Protein AF-A0A7Y4T0D9-F1 (afdb_monomer_lite)

Sequence (244 aa):
MNLRIVLHLLVLTSGILAAVRGSVQAGETTGARAGERDRPLRYGRITGDGVSIYNLADEKGREIARPARGQLVAVYKDTATGWLEVEVPGGYPVWVFGRYLEPTSEANLYQVNGSAVNLRPAPSSDVTNFPLPQRLQAGDKVRVLELAEPEKPLAETWVRIWSPPGVHGCVRSSAVEGLMSGEDGPALWSVALAALPTAPPMRAAQTRPKEPSEAERKEGEVRVALEEARAALERERIRETPDF

Radius of gyration: 30.02 Å; chains: 1; bounding box: 79×86×98 Å

Structure (mmCIF, N/CA/C/O backbone):
data_AF-A0A7Y4T0D9-F1
#
_entry.id   AF-A0A7Y4T0D9-F1
#
loop_
_atom_site.group_PDB
_atom_site.id
_atom_site.type_symbol
_atom_site.label_atom_id
_atom_site.label_alt_id
_atom_site.label_comp_id
_atom_site.label_asym_id
_atom_site.label_entity_id
_atom_site.label_seq_id
_atom_site.pdbx_PDB_ins_code
_atom_site.Cartn_x
_atom_site.Cartn_y
_atom_site.Cartn_z
_atom_site.occupancy
_atom_site.B_iso_or_equiv
_atom_site.auth_seq_id
_atom_site.auth_comp_id
_atom_site.auth_asym_id
_atom_site.auth_atom_id
_atom_site.pdbx_PDB_model_num
ATOM 1 N N . MET A 1 1 ? -34.242 -57.506 -33.486 1.00 40.44 1 MET A N 1
ATOM 2 C CA . MET A 1 1 ? -32.979 -58.157 -33.893 1.00 40.44 1 MET A CA 1
ATOM 3 C C . MET A 1 1 ? -31.915 -57.799 -32.874 1.00 40.44 1 MET A C 1
ATOM 5 O O . MET A 1 1 ? -31.596 -56.630 -32.725 1.00 40.44 1 MET A O 1
ATOM 9 N N . ASN A 1 2 ? -31.459 -58.802 -32.125 1.00 38.12 2 ASN A N 1
ATOM 10 C CA . ASN A 1 2 ? -30.317 -58.713 -31.221 1.00 38.12 2 ASN A CA 1
ATOM 11 C C . ASN A 1 2 ? -29.026 -58.748 -32.043 1.00 38.12 2 ASN A C 1
ATOM 13 O O . ASN A 1 2 ? -28.879 -59.665 -32.848 1.00 38.12 2 ASN A O 1
ATOM 17 N N . LEU A 1 3 ? -28.061 -57.869 -31.763 1.00 37.47 3 LEU A N 1
ATOM 18 C CA . LEU A 1 3 ? -26.664 -58.290 -31.806 1.00 37.47 3 LEU A CA 1
ATOM 19 C C . LEU A 1 3 ? -25.802 -57.463 -30.851 1.00 37.47 3 LEU A C 1
ATOM 21 O O . LEU A 1 3 ? -25.812 -56.237 -30.848 1.00 37.47 3 LEU A O 1
ATOM 25 N N . ARG A 1 4 ? -25.097 -58.218 -30.013 1.00 42.31 4 ARG A N 1
ATOM 26 C CA . ARG A 1 4 ? -24.135 -57.811 -28.996 1.00 42.31 4 ARG A CA 1
ATOM 27 C C . ARG A 1 4 ? -22.834 -57.388 -29.668 1.00 42.31 4 ARG A C 1
ATOM 29 O O . ARG A 1 4 ? -22.349 -58.156 -30.492 1.00 42.31 4 ARG A O 1
ATOM 36 N N . ILE A 1 5 ? -22.211 -56.303 -29.210 1.00 44.56 5 ILE A N 1
ATOM 37 C CA . ILE A 1 5 ? -20.747 -56.173 -29.187 1.00 44.56 5 ILE A CA 1
ATOM 38 C C . ILE A 1 5 ? -20.350 -55.530 -27.853 1.00 44.56 5 ILE A C 1
ATOM 40 O O . ILE A 1 5 ? -20.807 -54.448 -27.497 1.00 44.56 5 ILE A O 1
ATOM 44 N N . VAL A 1 6 ? -19.530 -56.270 -27.112 1.00 41.69 6 VAL A N 1
ATOM 45 C CA . VAL A 1 6 ? -18.857 -55.928 -25.855 1.00 41.69 6 VAL A CA 1
ATOM 46 C C . VAL A 1 6 ? -17.371 -55.786 -26.185 1.00 41.69 6 VAL A C 1
ATOM 48 O O . VAL A 1 6 ? -16.865 -56.685 -26.849 1.00 41.69 6 VAL A O 1
ATOM 51 N N . LEU A 1 7 ? -16.719 -54.705 -25.726 1.00 33.62 7 LEU A N 1
ATOM 52 C CA . LEU A 1 7 ? -15.267 -54.450 -25.504 1.00 33.62 7 LEU A CA 1
ATOM 53 C C . LEU A 1 7 ? -15.038 -52.930 -25.693 1.00 33.62 7 LEU A C 1
ATOM 55 O O . LEU A 1 7 ? -15.586 -52.367 -26.626 1.00 33.62 7 LEU A O 1
ATOM 59 N N . HIS A 1 8 ? -14.281 -52.160 -24.914 1.00 34.38 8 HIS A N 1
ATOM 60 C CA . HIS A 1 8 ? -13.275 -52.430 -23.897 1.00 34.38 8 HIS A CA 1
ATOM 61 C C . HIS A 1 8 ? -13.230 -51.259 -22.898 1.00 34.38 8 HIS A C 1
ATOM 63 O O . HIS A 1 8 ? -13.593 -50.125 -23.198 1.00 34.38 8 HIS A O 1
ATOM 69 N N . LEU A 1 9 ? -12.740 -51.593 -21.712 1.00 35.03 9 LEU A N 1
ATOM 70 C CA . LEU A 1 9 ? -12.438 -50.755 -20.565 1.00 35.03 9 LEU A CA 1
ATOM 71 C C . LEU A 1 9 ? -11.369 -49.695 -20.907 1.00 35.03 9 LEU A C 1
ATOM 73 O O . LEU A 1 9 ? -10.276 -50.055 -21.337 1.00 35.03 9 LEU A O 1
ATOM 77 N N . LEU A 1 10 ? -11.634 -48.416 -20.630 1.00 31.31 10 LEU A N 1
ATOM 78 C CA . LEU A 1 10 ? -10.578 -47.438 -20.355 1.00 31.31 10 LEU A CA 1
ATOM 79 C C . LEU A 1 10 ? -11.052 -46.500 -19.239 1.00 31.31 10 LEU A C 1
ATOM 81 O O . LEU A 1 10 ? -11.839 -45.581 -19.449 1.00 31.31 10 LEU A O 1
ATOM 85 N N . VAL A 1 11 ? -10.589 -46.786 -18.026 1.00 36.41 11 VAL A N 1
ATOM 86 C CA . VAL A 1 11 ? -10.713 -45.898 -16.872 1.00 36.41 11 VAL A CA 1
ATOM 87 C C . VAL A 1 11 ? -9.627 -44.834 -17.014 1.00 36.41 11 VAL A C 1
ATOM 89 O O . VAL A 1 11 ? -8.455 -45.111 -16.780 1.00 36.41 11 VAL A O 1
ATOM 92 N N . LEU A 1 12 ? -10.011 -43.621 -17.410 1.00 33.31 12 LEU A N 1
ATOM 93 C CA . LEU A 1 12 ? -9.197 -42.421 -17.223 1.00 33.31 12 LEU A CA 1
ATOM 94 C C . LEU A 1 12 ? -9.788 -41.637 -16.054 1.00 33.31 12 LEU A C 1
ATOM 96 O O . LEU A 1 12 ? -10.728 -40.860 -16.194 1.00 33.31 12 LEU A O 1
ATOM 100 N N . THR A 1 13 ? -9.231 -41.874 -14.871 1.00 35.25 13 THR A N 1
ATOM 101 C CA . THR A 1 13 ? -9.365 -40.978 -13.726 1.00 35.25 13 THR A CA 1
ATOM 102 C C . THR A 1 13 ? -8.583 -39.700 -14.018 1.00 35.25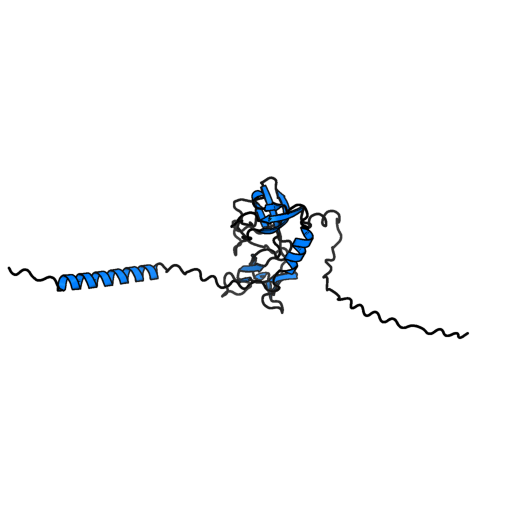 13 THR A C 1
ATOM 104 O O . THR A 1 13 ? -7.378 -39.636 -13.779 1.00 35.25 13 THR A O 1
ATOM 107 N N . SER A 1 14 ? -9.256 -38.668 -14.517 1.00 35.12 14 SER A N 1
ATOM 108 C CA . SER A 1 14 ? -8.764 -37.294 -14.421 1.00 35.12 14 SER A CA 1
ATOM 109 C C . SER A 1 14 ? -9.603 -36.569 -13.381 1.00 35.12 14 SER A C 1
ATOM 111 O O . SER A 1 14 ? -10.733 -36.163 -13.637 1.00 35.12 14 SER A O 1
ATOM 113 N N . GLY A 1 15 ? -9.040 -36.450 -12.177 1.00 33.34 15 GLY A N 1
ATOM 114 C CA . GLY A 1 15 ? -9.551 -35.565 -11.143 1.00 33.34 15 GLY A CA 1
ATOM 115 C C . GLY A 1 15 ? -9.483 -34.126 -11.638 1.00 33.34 15 GLY A C 1
ATOM 116 O O . GLY A 1 15 ? -8.409 -33.535 -11.709 1.00 33.34 15 GLY A O 1
ATOM 117 N N . ILE A 1 16 ? -10.637 -33.567 -11.992 1.00 34.91 16 ILE A N 1
ATOM 118 C CA . ILE A 1 16 ? -10.793 -32.128 -12.160 1.00 34.91 16 ILE A CA 1
ATOM 119 C C . ILE A 1 16 ? -10.895 -31.559 -10.749 1.00 34.91 16 ILE A C 1
ATOM 121 O O . ILE A 1 16 ? -11.930 -31.656 -10.090 1.00 34.91 16 ILE A O 1
ATOM 125 N N . LEU A 1 17 ? -9.786 -30.999 -10.270 1.00 32.22 17 LEU A N 1
ATOM 126 C CA . LEU A 1 17 ? -9.775 -30.136 -9.102 1.00 32.22 17 LEU A CA 1
ATOM 127 C C . LEU A 1 17 ? -10.602 -28.894 -9.466 1.00 32.22 17 LEU A C 1
ATOM 129 O O . LEU A 1 17 ? -10.144 -28.011 -10.191 1.00 32.22 17 LEU A O 1
ATOM 133 N N . ALA A 1 18 ? -11.854 -28.866 -9.016 1.00 30.30 18 ALA A N 1
ATOM 134 C CA . ALA A 1 18 ? -12.714 -27.700 -9.099 1.00 30.30 18 ALA A CA 1
ATOM 135 C C . ALA A 1 18 ? -12.127 -26.600 -8.202 1.00 30.30 18 ALA A C 1
ATOM 137 O O . ALA A 1 18 ? -12.406 -26.524 -7.008 1.00 30.30 18 ALA A O 1
ATOM 138 N N . ALA A 1 19 ? -11.274 -25.753 -8.778 1.00 34.06 19 ALA A N 1
ATOM 139 C CA . ALA A 1 19 ? -10.957 -24.468 -8.186 1.00 34.06 19 ALA A CA 1
ATOM 140 C C . ALA A 1 19 ? -12.238 -23.627 -8.221 1.00 34.06 19 ALA A C 1
ATOM 142 O O . ALA A 1 19 ? -12.722 -23.257 -9.293 1.00 34.06 19 ALA A O 1
ATOM 143 N N . VAL A 1 20 ? -12.788 -23.347 -7.040 1.00 30.91 20 VAL A N 1
ATOM 144 C CA . VAL A 1 20 ? -13.821 -22.333 -6.818 1.00 30.91 20 VAL A CA 1
ATOM 145 C C . VAL A 1 20 ? -13.248 -20.987 -7.271 1.00 30.91 20 VAL A C 1
ATOM 147 O O . VAL A 1 20 ? -12.601 -20.268 -6.516 1.00 30.91 20 VAL A O 1
ATOM 150 N N . ARG A 1 21 ? -13.436 -20.666 -8.552 1.00 34.56 21 ARG A N 1
ATOM 151 C CA . ARG A 1 21 ? -13.343 -19.306 -9.073 1.00 34.56 21 ARG A CA 1
ATOM 152 C C . ARG A 1 21 ? -14.705 -18.673 -8.841 1.00 34.56 21 ARG A C 1
ATOM 154 O O . ARG A 1 21 ? -15.663 -19.016 -9.527 1.00 34.56 21 ARG A O 1
ATOM 161 N N . GLY A 1 22 ? -14.783 -17.769 -7.869 1.00 26.91 22 GLY A N 1
ATOM 162 C CA . GLY A 1 22 ? -15.898 -16.836 -7.776 1.00 26.91 22 GLY A CA 1
ATOM 163 C C . GLY A 1 22 ? -15.973 -16.057 -9.083 1.00 26.91 22 GLY A C 1
ATOM 164 O O . GLY A 1 22 ? -15.077 -15.280 -9.409 1.00 26.91 22 GLY A O 1
ATOM 165 N N . SER A 1 23 ? -17.000 -16.346 -9.871 1.00 30.58 23 SER A N 1
ATOM 166 C CA . SER A 1 23 ? -17.323 -15.631 -11.092 1.00 30.58 23 SER A CA 1
ATOM 167 C C . SER A 1 23 ? -17.739 -14.210 -10.721 1.00 30.58 23 SER A C 1
ATOM 169 O O . SER A 1 23 ? -18.799 -13.998 -10.141 1.00 30.58 23 SER A O 1
ATOM 171 N N . VAL A 1 24 ? -16.900 -13.230 -11.053 1.00 36.62 24 VAL A N 1
ATOM 172 C CA . VAL A 1 24 ? -17.317 -11.828 -11.139 1.00 36.62 24 VAL A CA 1
ATOM 173 C C . VAL A 1 24 ? -18.266 -11.740 -12.328 1.00 36.62 24 VAL A C 1
ATOM 175 O O . VAL A 1 24 ? -17.842 -11.740 -13.483 1.00 36.62 24 VAL A O 1
ATOM 178 N N . GLN A 1 25 ? -19.565 -11.756 -12.048 1.00 30.88 25 GLN A N 1
ATOM 179 C CA . GLN A 1 25 ? -20.595 -11.582 -13.060 1.00 30.88 25 GLN A CA 1
ATOM 180 C C . GLN A 1 25 ? -20.817 -10.081 -13.239 1.00 30.88 25 GLN A C 1
ATOM 182 O O . GLN A 1 25 ? -21.366 -9.396 -12.379 1.00 30.88 25 GLN A O 1
ATOM 187 N N . ALA A 1 26 ? -20.286 -9.573 -14.349 1.00 33.16 26 ALA A N 1
ATOM 188 C CA . ALA A 1 26 ? -20.440 -8.202 -14.790 1.00 33.16 26 ALA A CA 1
ATOM 189 C C . ALA A 1 26 ? -21.907 -7.934 -15.153 1.00 33.16 26 ALA A C 1
ATOM 191 O O . ALA A 1 26 ? -22.474 -8.611 -16.009 1.00 33.16 26 ALA A O 1
ATOM 192 N N . GLY A 1 27 ? -22.504 -6.928 -14.515 1.00 29.86 27 GLY A N 1
ATOM 193 C CA . GLY A 1 27 ? -23.713 -6.292 -15.021 1.00 29.86 27 GLY A CA 1
ATOM 194 C C . GLY A 1 27 ? -23.373 -5.528 -16.297 1.00 29.86 27 GLY A C 1
ATOM 195 O O . GLY A 1 27 ? -22.509 -4.650 -16.298 1.00 29.86 27 GLY A O 1
ATOM 196 N N . GLU A 1 28 ? -24.023 -5.895 -17.395 1.00 33.38 28 GLU A N 1
ATOM 197 C CA . GLU A 1 28 ? -23.896 -5.240 -18.689 1.00 33.38 28 GLU A CA 1
ATOM 198 C C . GLU A 1 28 ? -24.372 -3.785 -18.620 1.00 33.38 28 GLU A C 1
ATOM 200 O O . GLU A 1 28 ? -25.555 -3.500 -18.455 1.00 33.38 28 GLU A O 1
ATOM 205 N N . THR A 1 29 ? -23.448 -2.844 -18.808 1.00 29.02 29 THR A N 1
ATOM 206 C CA . THR A 1 29 ? -23.645 -1.682 -19.688 1.00 29.02 29 THR A CA 1
ATOM 207 C C . THR A 1 29 ? -22.288 -1.038 -19.987 1.00 29.02 29 THR A C 1
ATOM 209 O O . THR A 1 29 ? -21.546 -0.643 -19.090 1.00 29.02 29 THR A O 1
ATOM 212 N N . THR A 1 30 ? -21.956 -0.922 -21.281 1.00 32.19 30 THR A N 1
ATOM 213 C CA . THR A 1 30 ? -20.727 -0.313 -21.853 1.00 32.19 30 THR A CA 1
ATOM 214 C C . THR A 1 30 ? -19.399 -1.075 -21.648 1.00 32.19 30 THR A C 1
ATOM 216 O O . THR A 1 30 ? -18.404 -0.556 -21.144 1.00 32.19 30 THR A O 1
ATOM 219 N N . GLY A 1 31 ? -19.354 -2.325 -22.122 1.00 35.94 31 GLY A N 1
ATOM 220 C CA . GLY A 1 31 ? -18.143 -3.150 -22.200 1.00 35.94 31 GLY A CA 1
ATOM 221 C C . GLY A 1 31 ? -17.336 -2.935 -23.488 1.00 35.94 31 GLY A C 1
ATOM 222 O O . GLY A 1 31 ? -17.717 -3.435 -24.537 1.00 35.94 31 GLY A O 1
ATOM 223 N N . ALA A 1 32 ? -16.212 -2.216 -23.394 1.00 28.75 32 ALA A N 1
ATOM 224 C CA . ALA A 1 32 ? -15.078 -2.316 -24.340 1.00 28.75 32 ALA A CA 1
ATOM 225 C C . ALA A 1 32 ? -13.748 -1.714 -23.814 1.00 28.75 32 ALA A C 1
ATOM 227 O O . ALA A 1 32 ? -12.726 -1.829 -24.476 1.00 28.75 32 ALA A O 1
ATOM 228 N N . ARG A 1 33 ? -13.715 -1.069 -22.633 1.00 33.56 33 ARG A N 1
ATOM 229 C CA . ARG A 1 33 ? -12.517 -0.358 -22.111 1.00 33.56 33 ARG A CA 1
ATOM 230 C C . ARG A 1 33 ? -12.050 -0.768 -20.706 1.00 33.56 33 ARG A C 1
ATOM 232 O O . ARG A 1 33 ? -11.165 -0.117 -20.150 1.00 33.56 33 ARG A O 1
ATOM 239 N N . ALA A 1 34 ? -12.670 -1.777 -20.095 1.00 36.16 34 ALA A N 1
ATOM 240 C CA . ALA A 1 34 ? -12.365 -2.187 -18.718 1.00 36.16 34 ALA A CA 1
ATOM 241 C C . ALA A 1 34 ? -11.236 -3.231 -18.643 1.00 36.16 34 ALA A C 1
ATOM 243 O O . ALA A 1 34 ? -10.338 -3.079 -17.828 1.00 36.16 34 ALA A O 1
ATOM 244 N N . GLY A 1 35 ? -11.207 -4.218 -19.548 1.00 33.66 35 GLY A N 1
ATOM 245 C CA . GLY A 1 35 ? -10.208 -5.299 -19.509 1.00 33.66 35 GLY A CA 1
ATOM 246 C C . GLY A 1 35 ? -8.780 -4.894 -19.896 1.00 33.66 35 GLY A C 1
ATOM 247 O O . GLY A 1 35 ? -7.839 -5.624 -19.616 1.00 33.66 35 GLY A O 1
ATOM 248 N N . GLU A 1 36 ? -8.595 -3.731 -20.526 1.00 39.53 36 GLU A N 1
ATOM 249 C CA . GLU A 1 36 ? -7.277 -3.271 -20.985 1.00 39.53 36 GLU A CA 1
ATOM 250 C C . GLU A 1 36 ? -6.559 -2.367 -19.969 1.00 39.53 36 GLU A C 1
ATOM 252 O O . GLU A 1 36 ? -5.347 -2.185 -20.061 1.00 39.53 36 GLU A O 1
ATOM 257 N N . ARG A 1 37 ? -7.298 -1.817 -18.993 1.00 52.69 37 ARG A N 1
ATOM 258 C CA . ARG A 1 37 ? -6.784 -0.887 -17.969 1.00 52.69 37 ARG A CA 1
ATOM 259 C C . ARG A 1 37 ? -6.335 -1.563 -16.675 1.00 52.69 37 ARG A C 1
ATOM 261 O O . ARG A 1 37 ? -5.767 -0.887 -15.828 1.00 52.69 37 ARG A O 1
ATOM 268 N N . ASP A 1 38 ? -6.571 -2.864 -16.553 1.00 74.31 38 ASP A N 1
ATOM 269 C CA . ASP A 1 38 ? -6.279 -3.646 -15.346 1.00 74.31 38 ASP A CA 1
ATOM 270 C C . ASP A 1 38 ? -5.057 -4.563 -15.517 1.00 74.31 38 ASP A C 1
ATOM 272 O O . ASP A 1 38 ? -4.799 -5.444 -14.705 1.00 74.31 38 ASP A O 1
ATOM 276 N N . ARG A 1 39 ? -4.293 -4.374 -16.604 1.00 88.25 39 ARG A N 1
ATOM 277 C CA . ARG A 1 39 ? -3.016 -5.062 -16.819 1.00 88.25 39 ARG A CA 1
ATOM 278 C C . ARG A 1 39 ? -1.845 -4.116 -16.553 1.00 88.25 39 ARG A C 1
ATOM 280 O O . ARG A 1 39 ? -1.915 -2.952 -16.959 1.00 88.25 39 ARG A O 1
ATOM 287 N N . PRO A 1 40 ? -0.744 -4.610 -15.966 1.00 94.44 40 PRO A N 1
ATOM 288 C CA . PRO A 1 40 ? 0.486 -3.839 -15.873 1.00 94.44 40 PRO A CA 1
ATOM 289 C C . PRO A 1 40 ? 0.979 -3.405 -17.261 1.00 94.44 40 PRO A C 1
ATOM 291 O O . PRO A 1 40 ? 1.000 -4.198 -18.201 1.00 94.44 40 PRO A O 1
ATOM 294 N N . LEU A 1 41 ? 1.414 -2.150 -17.380 1.00 95.62 41 LEU A N 1
ATOM 295 C CA . LEU A 1 41 ? 2.123 -1.613 -18.546 1.00 95.62 41 LEU A CA 1
ATOM 296 C C . LEU A 1 41 ? 3.492 -2.275 -18.712 1.00 95.62 41 LEU A C 1
ATOM 298 O O . LEU A 1 41 ? 3.932 -2.548 -19.825 1.00 95.62 41 LEU A O 1
ATOM 302 N N . ARG A 1 42 ? 4.184 -2.477 -17.589 1.00 96.38 42 ARG A N 1
ATOM 303 C CA . ARG A 1 42 ? 5.487 -3.138 -17.506 1.00 96.38 42 ARG A CA 1
ATOM 304 C C . ARG A 1 42 ? 5.726 -3.639 -16.090 1.00 96.38 42 ARG A C 1
ATOM 306 O O . ARG A 1 42 ? 5.057 -3.217 -15.150 1.00 96.38 42 ARG A O 1
ATOM 313 N N . TYR A 1 43 ? 6.734 -4.482 -15.941 1.00 97.88 43 TYR A N 1
ATOM 314 C CA . TYR A 1 43 ? 7.274 -4.866 -14.644 1.00 97.88 43 TYR A CA 1
ATOM 315 C C . TYR A 1 43 ? 8.644 -4.221 -14.454 1.00 97.88 43 TYR A C 1
ATOM 317 O O . TYR A 1 43 ? 9.320 -3.872 -15.426 1.00 97.88 43 TYR A O 1
ATOM 325 N N . GLY A 1 44 ? 9.045 -4.056 -13.201 1.00 97.75 44 GLY A N 1
ATOM 326 C CA . GLY A 1 44 ? 10.338 -3.487 -12.857 1.00 97.75 44 GLY A CA 1
ATOM 327 C C . GLY A 1 44 ? 10.784 -3.872 -11.458 1.00 97.75 44 GLY A C 1
ATOM 328 O O . GLY A 1 44 ? 10.094 -4.604 -10.745 1.00 97.75 44 GLY A O 1
ATOM 329 N N . ARG A 1 45 ? 11.951 -3.370 -11.063 1.00 98.12 45 ARG A N 1
ATOM 330 C CA . ARG A 1 45 ? 12.533 -3.585 -9.740 1.00 98.12 45 ARG A CA 1
ATOM 331 C C . ARG A 1 45 ? 12.866 -2.269 -9.068 1.00 98.12 45 ARG A C 1
ATOM 333 O O . ARG A 1 45 ? 13.296 -1.318 -9.714 1.00 98.12 45 ARG A O 1
ATOM 340 N N . ILE A 1 46 ? 12.697 -2.244 -7.751 1.00 98.12 46 ILE A N 1
ATOM 341 C CA . ILE A 1 46 ? 13.148 -1.131 -6.915 1.00 98.12 46 ILE A CA 1
ATOM 342 C C . ILE A 1 46 ? 14.678 -1.048 -6.952 1.00 98.12 46 ILE A C 1
ATOM 344 O O . ILE A 1 46 ? 15.360 -2.032 -6.666 1.00 98.12 46 ILE A O 1
ATOM 348 N N . THR A 1 47 ? 15.230 0.114 -7.294 1.00 95.44 47 THR A N 1
ATOM 349 C CA . THR A 1 47 ? 16.674 0.268 -7.561 1.00 95.44 47 THR A CA 1
ATOM 350 C C . THR A 1 47 ? 17.500 0.659 -6.342 1.00 95.44 47 THR A C 1
ATOM 352 O O . THR A 1 47 ? 18.677 0.297 -6.258 1.00 95.44 47 THR A O 1
ATOM 355 N N . GLY A 1 48 ? 16.900 1.390 -5.402 1.00 90.88 48 GLY A N 1
ATOM 356 C CA . GLY A 1 48 ? 17.575 1.961 -4.239 1.00 90.88 48 GLY A CA 1
ATOM 357 C C . GLY A 1 48 ? 17.102 1.381 -2.913 1.00 90.88 48 GLY A C 1
ATOM 358 O O . GLY A 1 48 ? 16.014 0.813 -2.805 1.00 90.88 48 GLY A O 1
ATOM 359 N N . ASP A 1 49 ? 17.917 1.577 -1.884 1.00 92.88 49 ASP A N 1
ATOM 360 C CA . ASP A 1 49 ? 17.519 1.330 -0.504 1.00 92.88 49 ASP A CA 1
ATOM 361 C C . ASP A 1 49 ? 16.663 2.492 0.017 1.00 92.88 49 ASP A C 1
ATOM 363 O O . ASP A 1 49 ? 16.861 3.652 -0.346 1.00 92.88 49 ASP A O 1
ATOM 367 N N . GLY A 1 50 ? 15.683 2.190 0.871 1.00 91.62 50 GLY A N 1
ATOM 368 C CA . GLY A 1 50 ? 14.832 3.215 1.486 1.00 91.62 50 GLY A CA 1
ATOM 369 C C . GLY A 1 50 ? 13.832 3.892 0.540 1.00 91.62 50 GLY A C 1
ATOM 370 O O . GLY A 1 50 ? 13.245 4.909 0.913 1.00 91.62 50 GLY A O 1
ATOM 371 N N . VAL A 1 51 ? 13.605 3.338 -0.655 1.00 96.31 51 VAL A N 1
ATOM 372 C CA . VAL A 1 51 ? 12.573 3.824 -1.580 1.00 96.31 51 VAL A CA 1
ATOM 373 C C . VAL A 1 51 ? 11.204 3.729 -0.917 1.00 96.31 51 VAL A C 1
ATOM 375 O O . VAL A 1 51 ? 10.832 2.696 -0.367 1.00 96.31 51 VAL A O 1
ATOM 378 N N . SER A 1 52 ? 10.457 4.827 -0.978 1.00 96.94 52 SER A N 1
ATOM 379 C CA . SER A 1 52 ? 9.127 4.945 -0.389 1.00 96.94 52 SER A CA 1
ATOM 380 C C . SER A 1 52 ? 8.060 4.883 -1.476 1.00 96.94 52 SER A C 1
ATOM 382 O O . SER A 1 52 ? 8.189 5.511 -2.529 1.00 96.94 52 SER A O 1
ATOM 384 N N . ILE A 1 53 ? 7.004 4.122 -1.208 1.00 97.50 53 ILE A N 1
ATOM 385 C CA . ILE A 1 53 ? 5.765 4.112 -1.980 1.00 97.50 53 ILE A CA 1
ATOM 386 C C . ILE A 1 53 ? 4.742 4.927 -1.198 1.00 97.50 53 ILE A C 1
ATOM 388 O O . ILE A 1 53 ? 4.587 4.737 0.008 1.00 97.50 53 ILE A O 1
ATOM 392 N N . TYR A 1 54 ? 4.038 5.816 -1.886 1.00 97.62 54 TYR A N 1
ATOM 393 C CA . TYR A 1 54 ? 3.126 6.796 -1.316 1.00 97.62 54 TYR A CA 1
ATOM 394 C C . TYR A 1 54 ? 1.673 6.516 -1.705 1.00 97.62 54 TYR A C 1
ATOM 396 O O . TYR A 1 54 ? 1.395 5.838 -2.690 1.00 97.62 54 TYR A O 1
ATOM 404 N N . ASN A 1 55 ? 0.725 7.071 -0.956 1.00 96.25 55 ASN A N 1
ATOM 405 C CA . ASN A 1 55 ? -0.701 7.015 -1.298 1.00 96.25 55 ASN A CA 1
ATOM 406 C C . ASN A 1 55 ? -1.078 7.866 -2.530 1.00 96.25 55 ASN A C 1
ATOM 408 O O . ASN A 1 55 ? -2.100 7.598 -3.156 1.00 96.25 55 ASN A O 1
ATOM 412 N N . LEU A 1 56 ? -0.292 8.900 -2.853 1.00 95.25 56 LEU A N 1
ATOM 413 C CA . LEU A 1 56 ? -0.547 9.859 -3.931 1.00 95.25 56 LEU A CA 1
ATOM 414 C C . LEU A 1 56 ? 0.734 10.150 -4.718 1.00 95.25 56 LEU A C 1
ATOM 416 O O . LEU A 1 56 ? 1.830 10.116 -4.159 1.00 95.25 56 LEU A O 1
ATOM 420 N N . ALA A 1 57 ? 0.582 10.501 -5.996 1.00 94.88 57 ALA A N 1
ATOM 421 C CA . ALA A 1 57 ? 1.659 10.948 -6.883 1.00 94.88 57 ALA A CA 1
ATOM 422 C C . ALA A 1 57 ? 2.037 12.416 -6.606 1.00 94.88 57 ALA A C 1
ATOM 424 O O . ALA A 1 57 ? 1.983 13.272 -7.490 1.00 94.88 57 ALA A O 1
ATOM 425 N N . ASP A 1 58 ? 2.354 12.707 -5.348 1.00 92.25 58 ASP A N 1
ATOM 426 C CA . ASP A 1 58 ? 2.647 14.038 -4.832 1.00 92.25 58 ASP A CA 1
ATOM 427 C C . ASP A 1 58 ? 3.727 13.934 -3.747 1.00 92.25 58 ASP A C 1
ATOM 429 O O . ASP A 1 58 ? 3.776 12.967 -2.987 1.00 92.25 58 ASP A O 1
ATOM 433 N N . GLU A 1 59 ? 4.590 14.943 -3.650 1.00 88.44 59 GLU A N 1
ATOM 434 C CA . GLU A 1 59 ? 5.654 15.015 -2.638 1.00 88.44 59 GLU A CA 1
ATOM 435 C C . GLU A 1 59 ? 5.125 15.089 -1.205 1.00 88.44 59 GLU A C 1
ATOM 437 O O . GLU A 1 59 ? 5.802 14.673 -0.268 1.00 88.44 59 GLU A O 1
ATOM 442 N N . LYS A 1 60 ? 3.902 15.593 -1.031 1.00 91.44 60 LYS A N 1
ATOM 443 C CA . LYS A 1 60 ? 3.177 15.633 0.242 1.00 91.44 60 LYS A CA 1
ATOM 444 C C . LYS A 1 60 ? 2.409 14.339 0.513 1.00 91.44 60 LYS A C 1
ATOM 446 O O . LYS A 1 60 ? 1.722 14.244 1.533 1.00 91.44 60 LYS A O 1
ATOM 451 N N . GLY A 1 61 ? 2.494 13.363 -0.393 1.00 93.12 61 GLY A N 1
ATOM 452 C CA . GLY A 1 61 ? 1.971 12.023 -0.190 1.00 93.12 61 GLY A CA 1
ATOM 453 C C . GLY A 1 61 ? 2.533 11.396 1.086 1.00 93.12 61 GLY A C 1
ATOM 454 O O . GLY A 1 61 ? 3.649 11.674 1.527 1.00 93.12 61 GLY A O 1
ATOM 455 N N . ARG A 1 62 ? 1.742 10.527 1.704 1.00 96.69 62 ARG A N 1
ATOM 456 C CA . ARG A 1 62 ? 2.139 9.742 2.871 1.00 96.69 62 ARG A CA 1
ATOM 457 C C . ARG A 1 62 ? 2.693 8.401 2.419 1.00 96.69 62 ARG A C 1
ATOM 459 O O . ARG A 1 62 ? 2.079 7.731 1.590 1.00 96.69 62 ARG A O 1
ATOM 466 N N . GLU A 1 63 ? 3.832 8.019 2.987 1.00 96.56 63 GLU A N 1
ATOM 467 C CA . GLU A 1 63 ? 4.433 6.699 2.792 1.00 96.56 63 GLU A CA 1
ATOM 468 C C . GLU A 1 63 ? 3.460 5.607 3.273 1.00 96.56 63 GLU A C 1
ATOM 470 O O . GLU A 1 63 ? 2.950 5.671 4.391 1.00 96.56 63 GLU A O 1
ATOM 475 N N . ILE A 1 64 ? 3.200 4.614 2.421 1.00 96.44 64 ILE A N 1
ATOM 476 C CA . ILE A 1 64 ? 2.391 3.421 2.722 1.00 96.44 64 ILE A CA 1
ATOM 477 C C . ILE A 1 64 ? 3.238 2.149 2.773 1.00 96.44 64 ILE A C 1
ATOM 479 O O . ILE A 1 64 ? 2.861 1.178 3.427 1.00 96.44 64 ILE A O 1
ATOM 483 N N . ALA A 1 65 ? 4.392 2.143 2.102 1.00 95.50 65 ALA A N 1
ATOM 484 C CA . ALA A 1 65 ? 5.327 1.030 2.132 1.00 95.50 65 ALA A CA 1
ATOM 485 C C . ALA A 1 65 ? 6.751 1.471 1.790 1.00 95.50 65 ALA A C 1
ATOM 487 O O . ALA A 1 65 ? 6.966 2.457 1.085 1.00 95.50 65 ALA A O 1
ATOM 488 N N . ARG A 1 66 ? 7.713 0.666 2.242 1.00 95.75 66 ARG A N 1
ATOM 489 C CA . ARG A 1 66 ? 9.140 0.816 1.960 1.00 95.75 66 ARG A CA 1
ATOM 490 C C . ARG A 1 66 ? 9.694 -0.515 1.445 1.00 95.75 66 ARG A C 1
ATOM 492 O O . ARG A 1 66 ? 10.184 -1.312 2.246 1.00 95.75 66 ARG A O 1
ATOM 499 N N . PRO A 1 67 ? 9.509 -0.828 0.152 1.00 94.81 67 PRO A N 1
ATOM 500 C CA . PRO A 1 67 ? 9.991 -2.079 -0.421 1.00 94.81 67 PRO A CA 1
ATOM 501 C C . PRO A 1 67 ? 11.519 -2.188 -0.346 1.00 94.81 67 PRO A C 1
ATOM 503 O O . PRO A 1 67 ? 12.235 -1.187 -0.369 1.00 94.81 67 PRO A O 1
ATOM 506 N N . ALA A 1 68 ? 12.018 -3.422 -0.282 1.00 94.50 68 ALA A N 1
ATOM 507 C CA . ALA A 1 68 ? 13.448 -3.690 -0.355 1.00 94.50 68 ALA A CA 1
ATOM 508 C C . ALA A 1 68 ? 13.994 -3.432 -1.768 1.00 94.50 68 ALA A C 1
ATOM 510 O O . ALA A 1 68 ? 13.272 -3.540 -2.765 1.00 94.50 68 ALA A O 1
ATOM 511 N N . ARG A 1 69 ? 15.296 -3.159 -1.868 1.00 96.50 69 ARG A N 1
ATOM 512 C CA . ARG A 1 69 ? 15.998 -3.126 -3.152 1.00 96.50 69 ARG A CA 1
ATOM 513 C C . ARG A 1 69 ? 15.815 -4.454 -3.897 1.00 96.50 69 ARG A C 1
ATOM 515 O O . ARG A 1 69 ? 15.893 -5.526 -3.305 1.00 96.50 69 ARG A O 1
ATOM 522 N N . GLY A 1 70 ? 15.556 -4.385 -5.199 1.00 96.06 70 GLY A N 1
ATOM 523 C CA . GLY A 1 70 ? 15.289 -5.541 -6.057 1.00 96.06 70 GLY A CA 1
ATOM 524 C C . GLY A 1 70 ? 13.848 -6.060 -6.011 1.00 96.06 70 GLY A C 1
ATOM 525 O O . GLY A 1 70 ? 13.495 -6.912 -6.836 1.00 96.06 70 GLY A O 1
ATOM 526 N N . GLN A 1 71 ? 13.005 -5.541 -5.104 1.00 96.62 71 GLN A N 1
ATOM 527 C CA . GLN A 1 71 ? 11.593 -5.910 -5.009 1.00 96.62 71 GLN A CA 1
ATOM 528 C C . GLN A 1 71 ? 10.910 -5.727 -6.365 1.00 96.62 71 GLN A C 1
ATOM 530 O O . GLN A 1 71 ? 10.968 -4.648 -6.957 1.00 96.62 71 GLN A O 1
ATOM 535 N N . LEU A 1 72 ? 10.264 -6.794 -6.840 1.00 97.69 72 LEU A N 1
ATOM 536 C CA . LEU A 1 72 ? 9.474 -6.767 -8.066 1.00 97.69 72 LEU A CA 1
ATOM 537 C C . LEU A 1 72 ? 8.247 -5.875 -7.862 1.00 97.69 72 LEU A C 1
ATOM 539 O O . LEU A 1 72 ? 7.572 -5.991 -6.835 1.00 97.69 72 LEU A O 1
ATOM 543 N N . VAL A 1 73 ? 7.958 -5.036 -8.852 1.00 97.88 73 VAL A N 1
ATOM 544 C CA . VAL A 1 73 ? 6.761 -4.195 -8.923 1.00 97.88 73 VAL A CA 1
ATOM 545 C C . VAL A 1 73 ? 6.110 -4.299 -10.298 1.00 97.88 73 VAL A C 1
ATOM 547 O O . VAL A 1 73 ? 6.791 -4.452 -11.316 1.00 97.88 73 VAL A O 1
ATOM 550 N N . ALA A 1 74 ? 4.787 -4.197 -10.326 1.00 97.56 74 ALA A N 1
ATOM 551 C CA . ALA A 1 74 ? 4.003 -4.067 -11.545 1.00 97.56 74 ALA A CA 1
ATOM 552 C C . ALA A 1 74 ? 3.628 -2.595 -11.726 1.00 97.56 74 ALA A C 1
ATOM 554 O O . ALA A 1 74 ? 3.090 -1.984 -10.810 1.00 97.56 74 ALA A O 1
ATOM 555 N N . VAL A 1 75 ? 3.933 -2.007 -12.880 1.00 97.69 75 VAL A N 1
ATOM 556 C CA . VAL A 1 75 ? 3.669 -0.595 -13.184 1.00 97.69 75 VAL A CA 1
ATOM 557 C C . VAL A 1 75 ? 2.384 -0.501 -13.994 1.00 97.69 75 VAL A C 1
ATOM 559 O O . VAL A 1 75 ? 2.328 -1.038 -15.094 1.00 97.69 75 VAL A O 1
ATOM 562 N N . TYR A 1 76 ? 1.378 0.213 -13.497 1.00 96.31 76 TYR A N 1
ATOM 563 C CA . TYR A 1 76 ? 0.073 0.371 -14.155 1.00 96.31 76 TYR A CA 1
ATOM 564 C C . TYR A 1 76 ? -0.105 1.730 -14.821 1.00 96.31 76 TYR A C 1
ATOM 566 O O . TYR A 1 76 ? -0.899 1.876 -15.750 1.00 96.31 76 TYR A O 1
ATOM 574 N N . LYS A 1 77 ? 0.641 2.737 -14.366 1.00 95.25 77 LYS A N 1
ATOM 575 C CA . LYS A 1 77 ? 0.573 4.081 -14.930 1.00 95.25 77 LYS A CA 1
ATOM 576 C C . LYS A 1 77 ? 1.907 4.788 -14.822 1.00 95.25 77 LYS A C 1
ATOM 578 O O . LYS A 1 77 ? 2.606 4.651 -13.822 1.00 95.25 77 LYS A O 1
ATOM 583 N N . ASP A 1 78 ? 2.192 5.584 -15.839 1.00 94.69 78 ASP A N 1
ATOM 584 C CA . ASP A 1 78 ? 3.304 6.521 -15.885 1.00 94.69 78 ASP A CA 1
ATOM 585 C C . ASP A 1 78 ? 2.724 7.939 -15.937 1.00 94.69 78 ASP A C 1
ATOM 587 O O . ASP A 1 78 ? 1.901 8.245 -16.807 1.00 94.69 78 ASP A O 1
ATOM 591 N N . THR A 1 79 ? 3.054 8.785 -14.963 1.00 91.12 79 THR A N 1
ATOM 592 C CA . THR A 1 79 ? 2.592 10.174 -14.940 1.00 91.12 79 THR A CA 1
ATOM 593 C C . THR A 1 79 ? 3.644 11.078 -15.568 1.00 91.12 79 THR A C 1
ATOM 595 O O . THR A 1 79 ? 4.840 10.952 -15.316 1.00 91.12 79 THR A O 1
ATOM 598 N N . ALA A 1 80 ? 3.199 12.096 -16.309 1.00 86.88 80 ALA A N 1
ATOM 599 C CA . ALA A 1 80 ? 4.098 13.108 -16.872 1.00 86.88 80 ALA A CA 1
ATOM 600 C C . ALA A 1 80 ? 4.909 13.879 -15.803 1.00 86.88 80 ALA A C 1
ATOM 602 O O . ALA A 1 80 ? 5.884 14.548 -16.126 1.00 86.88 80 ALA A O 1
ATOM 603 N N . THR A 1 81 ? 4.520 13.779 -14.527 1.00 92.06 81 THR A N 1
ATOM 604 C CA . THR A 1 81 ? 5.201 14.377 -13.369 1.00 92.06 81 THR A CA 1
ATOM 605 C C . THR A 1 81 ? 6.286 13.476 -12.763 1.00 92.06 81 THR A C 1
ATOM 607 O O . THR A 1 81 ? 6.798 13.769 -11.681 1.00 92.06 81 THR A O 1
ATOM 610 N N . GLY A 1 82 ? 6.646 12.376 -13.433 1.00 96.06 82 GLY A N 1
ATOM 611 C CA . GLY A 1 82 ? 7.733 11.489 -13.023 1.00 96.06 82 GLY A CA 1
ATOM 612 C C . GLY A 1 82 ? 7.363 10.516 -11.903 1.00 96.06 82 GLY A C 1
ATOM 613 O O . GLY A 1 82 ? 8.259 10.037 -11.200 1.00 96.06 82 GLY A O 1
ATOM 614 N N . TRP A 1 83 ? 6.075 10.217 -11.730 1.00 97.88 83 TRP A N 1
ATOM 615 C CA . TRP A 1 83 ? 5.579 9.209 -10.797 1.00 97.88 83 TRP A CA 1
ATOM 616 C C . TRP A 1 83 ? 5.048 7.990 -11.541 1.00 97.88 83 TRP A C 1
ATOM 618 O O . TRP A 1 83 ? 4.511 8.092 -12.639 1.00 97.88 83 TRP A O 1
ATOM 628 N N . LEU A 1 84 ? 5.160 6.834 -10.903 1.00 97.88 84 LEU A N 1
ATOM 629 C CA . LEU A 1 84 ? 4.580 5.584 -11.361 1.00 97.88 84 LEU A CA 1
ATOM 630 C C . LEU A 1 84 ? 3.516 5.138 -10.367 1.00 97.88 84 LEU A C 1
ATOM 632 O O . LEU A 1 84 ? 3.784 5.124 -9.166 1.00 97.88 84 LEU A O 1
ATOM 636 N N . GLU A 1 85 ? 2.344 4.739 -10.861 1.00 97.38 85 GLU A N 1
ATOM 637 C CA . GLU A 1 85 ? 1.406 3.946 -10.060 1.00 97.38 85 GLU A CA 1
ATOM 638 C C . GLU A 1 85 ? 1.821 2.481 -10.181 1.00 97.38 85 GLU A C 1
ATOM 640 O O . GLU A 1 85 ? 1.865 1.925 -11.285 1.00 97.38 85 GLU A O 1
ATOM 645 N N . VAL A 1 86 ? 2.175 1.881 -9.049 1.00 97.38 86 VAL A N 1
ATOM 646 C CA . VAL A 1 86 ? 2.732 0.536 -8.961 1.00 97.38 86 VAL A CA 1
ATOM 647 C C . VAL A 1 86 ? 1.956 -0.327 -7.984 1.00 97.38 86 VAL A C 1
ATOM 649 O O . VAL A 1 86 ? 1.388 0.176 -7.021 1.00 97.38 86 VAL A O 1
ATOM 652 N N . GLU A 1 87 ? 1.991 -1.631 -8.208 1.00 96.31 87 GLU A N 1
ATOM 653 C CA . GLU A 1 87 ? 1.598 -2.659 -7.251 1.00 96.31 87 GLU A CA 1
ATOM 654 C C . GLU A 1 87 ? 2.849 -3.411 -6.782 1.00 96.31 87 GLU A C 1
ATOM 656 O O . GLU A 1 87 ? 3.786 -3.644 -7.555 1.00 96.31 87 GLU A O 1
ATOM 661 N N . VAL A 1 88 ? 2.856 -3.820 -5.514 1.00 94.81 88 VAL A N 1
ATOM 662 C CA . VAL A 1 88 ? 3.834 -4.764 -4.954 1.00 94.81 88 VAL A CA 1
ATOM 663 C C . VAL A 1 88 ? 3.135 -6.114 -4.772 1.00 94.81 88 VAL A C 1
ATOM 665 O O . VAL A 1 88 ? 1.990 -6.117 -4.316 1.00 94.81 88 VAL A O 1
ATOM 668 N N . PRO A 1 89 ? 3.785 -7.258 -5.069 1.00 91.69 89 PRO A N 1
ATOM 669 C CA . PRO A 1 89 ? 3.210 -8.568 -4.803 1.00 91.69 89 PRO A CA 1
ATOM 670 C C . PRO A 1 89 ? 2.732 -8.660 -3.355 1.00 91.69 89 PRO A C 1
ATOM 672 O O . PRO A 1 89 ? 3.497 -8.451 -2.415 1.00 91.69 89 PRO A O 1
ATOM 675 N N . GLY A 1 90 ? 1.446 -8.950 -3.195 1.00 86.50 90 GLY A N 1
ATOM 676 C CA . GLY A 1 90 ? 0.790 -9.045 -1.899 1.00 86.50 90 GLY A CA 1
ATOM 677 C C . GLY A 1 90 ? 0.033 -7.790 -1.490 1.00 86.50 90 GLY A C 1
ATOM 678 O O . GLY A 1 90 ? -0.903 -7.935 -0.723 1.00 86.50 90 GLY A O 1
ATOM 679 N N . GLY A 1 91 ? 0.339 -6.608 -2.017 1.00 92.38 91 GLY A N 1
ATOM 680 C CA . GLY A 1 91 ? -0.348 -5.365 -1.663 1.00 92.38 91 GLY A CA 1
ATOM 681 C C . GLY A 1 91 ? 0.351 -4.577 -0.553 1.00 92.38 91 GLY A C 1
ATOM 682 O O . GLY A 1 91 ? 1.564 -4.682 -0.359 1.00 92.38 91 GLY A O 1
ATOM 683 N N . TYR A 1 92 ? -0.413 -3.743 0.156 1.00 95.25 92 TYR A N 1
ATOM 684 C CA . TYR A 1 92 ? 0.110 -2.737 1.080 1.00 95.25 92 TYR A CA 1
ATOM 685 C C . TYR A 1 92 ? -0.525 -2.812 2.472 1.00 95.25 92 TYR A C 1
ATOM 687 O O . TYR A 1 92 ? -1.723 -3.080 2.594 1.00 95.25 92 TYR A O 1
ATOM 695 N N . PRO A 1 93 ? 0.234 -2.494 3.537 1.00 95.69 93 PRO A N 1
ATOM 696 C CA . PRO A 1 93 ? -0.327 -2.320 4.866 1.00 95.69 93 PRO A CA 1
ATOM 697 C C . PRO A 1 93 ? -0.991 -0.941 4.986 1.00 95.69 93 PRO A C 1
ATOM 699 O O . PRO A 1 93 ? -0.310 0.077 5.103 1.00 95.69 93 PRO A O 1
ATOM 702 N N . VAL A 1 94 ? -2.320 -0.903 5.007 1.00 97.44 94 VAL A N 1
ATOM 703 C CA . VAL A 1 94 ? -3.125 0.333 4.995 1.00 97.44 94 VAL A CA 1
ATOM 704 C C . VAL A 1 94 ? -4.192 0.307 6.084 1.00 97.44 94 VAL A C 1
ATOM 706 O O . VAL A 1 94 ? -4.508 -0.740 6.637 1.00 97.44 94 VAL A O 1
ATOM 709 N N . TRP A 1 95 ? -4.742 1.468 6.417 1.00 98.31 95 TRP A N 1
ATOM 710 C CA . TRP A 1 95 ? -5.716 1.640 7.489 1.00 98.31 95 TRP A CA 1
ATOM 711 C C . TRP A 1 95 ? -7.138 1.764 6.952 1.00 98.31 95 TRP A C 1
ATOM 713 O O . TRP A 1 95 ? -7.396 2.497 5.996 1.00 98.31 95 TRP A O 1
ATOM 723 N N . VAL A 1 96 ? -8.067 1.091 7.621 1.00 98.19 96 VAL A N 1
ATOM 724 C CA . VAL A 1 96 ? -9.515 1.209 7.425 1.00 98.19 96 VAL A CA 1
ATOM 725 C C . VAL A 1 96 ? -10.181 1.408 8.782 1.00 98.19 96 VAL A C 1
ATOM 727 O O . VAL A 1 96 ? -9.629 1.030 9.812 1.00 98.19 96 VAL A O 1
ATOM 730 N N . PHE A 1 97 ? -11.359 2.023 8.814 1.00 98.06 97 PHE A N 1
ATOM 731 C CA . PHE A 1 97 ? -12.087 2.170 10.074 1.00 98.06 97 PHE A CA 1
ATOM 732 C C . PHE A 1 97 ? -12.846 0.877 10.391 1.00 98.06 97 PHE A C 1
ATOM 734 O O . PHE A 1 97 ? -13.562 0.361 9.530 1.00 98.06 97 PHE A O 1
ATOM 741 N N . GLY A 1 98 ? -12.696 0.348 11.605 1.00 97.94 98 GLY A N 1
ATOM 742 C CA . GLY A 1 98 ? -13.107 -1.017 11.933 1.00 97.94 98 GLY A CA 1
ATOM 743 C C . GLY A 1 98 ? -14.616 -1.255 11.929 1.00 97.94 98 GLY A C 1
ATOM 744 O O . GLY A 1 98 ? -15.040 -2.396 11.792 1.00 97.94 98 GLY A O 1
ATOM 745 N N . ARG A 1 99 ? -15.445 -0.199 11.936 1.00 97.81 99 ARG A N 1
ATOM 746 C CA . ARG A 1 99 ? -16.905 -0.321 11.732 1.00 97.81 99 ARG A CA 1
ATOM 747 C C . ARG A 1 99 ? -17.293 -0.976 10.402 1.00 97.81 99 ARG A C 1
ATOM 749 O O . ARG A 1 99 ? -18.434 -1.395 10.249 1.00 97.81 99 ARG A O 1
ATOM 756 N N . TYR A 1 100 ? -16.370 -0.988 9.438 1.00 98.00 100 TYR A N 1
ATOM 757 C CA . TYR A 1 100 ? -16.576 -1.580 8.120 1.00 98.00 100 TYR A CA 1
ATOM 758 C C . TYR A 1 100 ? -16.098 -3.031 8.014 1.00 98.00 100 TYR A C 1
ATOM 760 O O . TYR A 1 100 ? -16.056 -3.572 6.910 1.00 98.00 100 TYR A O 1
ATOM 768 N N . LEU A 1 101 ? -15.662 -3.629 9.124 1.00 97.88 101 LEU A N 1
ATOM 769 C CA . LEU A 1 101 ? -15.074 -4.959 9.164 1.00 97.88 101 LEU A CA 1
ATOM 770 C C . LEU A 1 101 ? -15.895 -5.881 10.059 1.00 97.88 101 LEU A C 1
ATOM 772 O O . LEU A 1 101 ? -16.233 -5.534 11.189 1.00 97.88 101 LEU A O 1
ATOM 776 N N . GLU A 1 102 ? -16.131 -7.092 9.571 1.00 96.94 102 GLU A N 1
ATOM 777 C CA . GLU A 1 102 ? -16.772 -8.174 10.311 1.00 96.94 102 GLU A CA 1
ATOM 778 C C . GLU A 1 102 ? -15.829 -9.379 10.385 1.00 96.94 102 GLU A C 1
ATOM 780 O O . GLU A 1 102 ? -15.215 -9.739 9.375 1.00 96.94 102 GLU A O 1
ATOM 785 N N . PRO A 1 103 ? -15.653 -9.997 11.565 1.00 95.31 103 PRO A N 1
ATOM 786 C CA . PRO A 1 103 ? -14.794 -11.164 11.696 1.00 95.31 103 PRO A CA 1
ATOM 787 C C . PRO A 1 103 ? -15.372 -12.341 10.908 1.00 95.31 103 PRO A C 1
ATOM 789 O O . PRO A 1 103 ? -16.578 -12.582 10.909 1.00 95.31 103 PRO A O 1
ATOM 792 N N . THR A 1 104 ? -14.497 -13.104 10.258 1.00 95.12 104 THR A N 1
ATOM 793 C CA . THR A 1 104 ? -14.874 -14.374 9.626 1.00 95.12 104 THR A CA 1
ATOM 794 C C . THR A 1 104 ? -14.590 -15.552 10.563 1.00 95.12 104 THR A C 1
ATOM 796 O O . THR A 1 104 ? -14.081 -15.379 11.670 1.00 95.12 104 THR A O 1
ATOM 799 N N . SER A 1 105 ? -14.886 -16.778 10.120 1.00 93.62 105 SER A N 1
ATOM 800 C CA . SER A 1 105 ? -14.493 -18.000 10.836 1.00 93.62 105 SER A CA 1
ATOM 801 C C . SER A 1 105 ? -12.976 -18.230 10.871 1.00 93.62 105 SER A C 1
ATOM 803 O O . SER A 1 105 ? -12.499 -19.047 11.655 1.00 93.62 105 SER A O 1
ATOM 805 N N . GLU A 1 106 ? -12.213 -17.558 10.006 1.00 91.31 106 GLU A N 1
ATOM 806 C CA . GLU A 1 106 ? -10.757 -17.666 9.941 1.00 91.31 106 GLU A CA 1
ATOM 807 C C . GLU A 1 106 ? -10.093 -16.589 10.811 1.00 91.31 106 GLU A C 1
ATOM 809 O O . GLU A 1 106 ? -10.422 -15.403 10.733 1.00 91.31 106 GLU A O 1
ATOM 814 N N . ALA A 1 107 ? -9.111 -16.990 11.623 1.00 89.50 107 ALA A N 1
ATOM 815 C CA . ALA A 1 107 ? -8.393 -16.069 12.499 1.00 89.50 107 ALA A CA 1
ATOM 816 C C . ALA A 1 107 ? -7.701 -14.947 11.704 1.00 89.50 107 ALA A C 1
ATOM 818 O O . ALA A 1 107 ? -7.058 -15.189 10.679 1.00 89.50 107 ALA A O 1
ATOM 819 N N . ASN A 1 108 ? -7.808 -13.715 12.209 1.00 89.38 108 ASN A N 1
ATOM 820 C CA . ASN A 1 108 ? -7.260 -12.493 11.604 1.00 89.38 108 ASN A CA 1
ATOM 821 C C . ASN A 1 108 ? -7.760 -12.189 10.181 1.00 89.38 108 ASN A C 1
ATOM 823 O O . ASN A 1 108 ? -7.204 -11.310 9.522 1.00 89.38 108 ASN A O 1
ATOM 827 N N . LEU A 1 109 ? -8.801 -12.873 9.704 1.00 93.94 109 LEU A N 1
ATOM 828 C CA . LEU A 1 109 ? -9.442 -12.596 8.427 1.00 93.94 109 LEU A CA 1
ATOM 829 C C . LEU A 1 109 ? -10.811 -11.966 8.673 1.00 93.94 109 LEU A C 1
ATOM 831 O O . LEU A 1 109 ? -11.653 -12.516 9.385 1.00 93.94 109 LEU A O 1
ATOM 835 N N . TYR A 1 110 ? -11.016 -10.811 8.061 1.00 96.38 110 TYR A N 1
ATOM 836 C CA . TYR A 1 110 ? -12.229 -10.021 8.179 1.00 96.38 110 TYR A CA 1
ATOM 837 C C . TYR A 1 110 ? -12.845 -9.830 6.802 1.00 96.38 110 TYR A C 1
ATOM 839 O O . TYR A 1 110 ? -12.144 -9.798 5.788 1.00 96.38 110 TYR A O 1
ATOM 847 N N . GLN A 1 111 ? -14.162 -9.707 6.778 1.00 96.56 111 GLN A N 1
ATOM 848 C CA . GLN A 1 111 ? -14.921 -9.345 5.600 1.00 96.56 111 GLN A CA 1
ATOM 849 C C . GLN A 1 111 ? -15.349 -7.886 5.705 1.00 96.56 111 GLN A C 1
ATOM 851 O O . GLN A 1 111 ? -15.749 -7.412 6.767 1.00 96.56 111 GLN A O 1
ATOM 856 N N . VAL A 1 112 ? -15.257 -7.164 4.597 1.00 97.06 112 VAL A N 1
ATOM 857 C CA . VAL A 1 112 ? -15.743 -5.794 4.501 1.00 97.06 112 VAL A CA 1
ATOM 858 C C . VAL A 1 112 ? -17.264 -5.820 4.357 1.00 97.06 112 VAL A C 1
ATOM 860 O O . VAL A 1 112 ? -17.783 -6.474 3.455 1.00 97.06 112 VAL A O 1
ATOM 863 N N . ASN A 1 113 ? -17.990 -5.097 5.208 1.00 96.31 113 ASN A N 1
ATOM 864 C CA . ASN A 1 113 ? -19.460 -5.017 5.156 1.00 96.31 113 ASN A CA 1
ATOM 865 C C . ASN A 1 113 ? -19.983 -3.720 4.496 1.00 96.31 113 ASN A C 1
ATOM 867 O O . ASN A 1 113 ? -21.177 -3.583 4.236 1.00 96.31 113 ASN A O 1
ATOM 871 N N . GLY A 1 114 ? -19.094 -2.764 4.199 1.00 92.06 114 GLY A N 1
ATOM 872 C CA . GLY A 1 114 ? -19.409 -1.495 3.539 1.00 92.06 114 GLY A CA 1
ATOM 873 C C . GLY A 1 114 ? -18.966 -1.453 2.075 1.00 92.06 114 GLY A C 1
ATOM 874 O O . GLY A 1 114 ? -18.018 -2.117 1.679 1.00 92.06 114 GLY A O 1
ATOM 875 N N . SER A 1 115 ? -19.618 -0.626 1.258 1.00 92.19 115 SER A N 1
ATOM 876 C CA . SER A 1 115 ? -19.172 -0.357 -0.120 1.00 92.19 115 SER A CA 1
ATOM 877 C C . SER A 1 115 ? -18.299 0.893 -0.188 1.00 92.19 115 SER A C 1
ATOM 879 O O . SER A 1 115 ? -18.490 1.829 0.590 1.00 92.19 115 SER A O 1
ATOM 881 N N . ALA A 1 116 ? -17.371 0.929 -1.148 1.00 94.06 116 ALA A N 1
ATOM 882 C CA . ALA A 1 116 ? -16.467 2.056 -1.367 1.00 94.06 116 ALA A CA 1
ATOM 883 C C . ALA A 1 116 ? -15.700 2.500 -0.098 1.00 94.06 116 ALA A C 1
ATOM 885 O O . ALA A 1 116 ? -15.527 3.696 0.156 1.00 94.06 116 ALA A O 1
ATOM 886 N N . VAL A 1 117 ? -15.225 1.540 0.700 1.00 97.38 117 VAL A N 1
ATOM 887 C CA . VAL A 1 117 ? -14.472 1.814 1.929 1.00 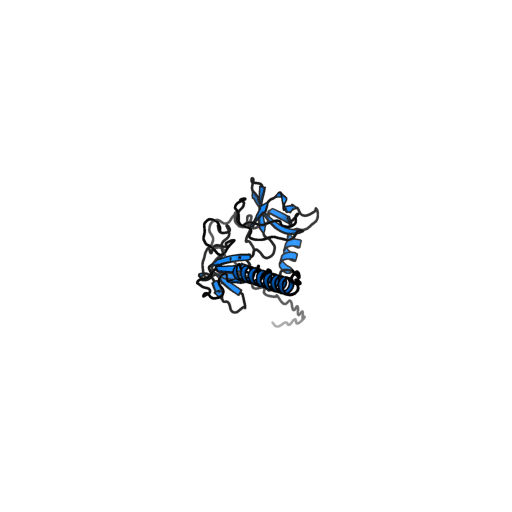97.38 117 VAL A CA 1
ATOM 888 C C . VAL A 1 117 ? -13.072 2.310 1.576 1.00 97.38 117 VAL A C 1
ATOM 890 O O . VAL A 1 117 ? -12.338 1.703 0.796 1.00 97.38 117 VAL A O 1
ATOM 893 N N . ASN A 1 118 ? -12.712 3.449 2.160 1.00 97.62 118 ASN A N 1
ATOM 894 C CA . ASN A 1 118 ? -11.444 4.122 1.913 1.00 97.62 118 ASN A CA 1
ATOM 895 C C . ASN A 1 118 ? -10.268 3.379 2.559 1.00 97.62 118 ASN A C 1
ATOM 897 O O . ASN A 1 118 ? -10.284 3.131 3.764 1.00 97.62 118 ASN A O 1
ATOM 901 N N . LEU A 1 119 ? -9.222 3.138 1.771 1.00 97.44 119 LEU A N 1
ATOM 902 C CA . LEU A 1 119 ? -7.912 2.679 2.231 1.00 97.44 119 LEU A CA 1
ATOM 903 C C . LEU A 1 119 ? -7.048 3.896 2.560 1.00 97.44 119 LEU A C 1
ATOM 905 O O . LEU A 1 119 ? -6.926 4.791 1.724 1.00 97.44 119 LEU A O 1
ATOM 909 N N . ARG A 1 120 ? -6.453 3.969 3.752 1.00 97.56 120 ARG A N 1
ATOM 910 C CA . ARG A 1 120 ? -5.708 5.158 4.198 1.00 97.56 120 ARG A CA 1
ATOM 911 C C . ARG A 1 120 ? -4.261 4.866 4.588 1.00 97.56 120 ARG A C 1
ATOM 913 O O . ARG A 1 120 ? -3.965 3.773 5.062 1.00 97.56 120 ARG A O 1
ATOM 920 N N . PRO A 1 121 ? -3.358 5.854 4.458 1.00 97.00 121 PRO A N 1
ATOM 921 C CA . PRO A 1 121 ? -1.965 5.698 4.875 1.00 97.00 121 PRO A CA 1
ATOM 922 C C . PRO A 1 121 ? -1.775 5.695 6.402 1.00 97.00 121 PRO A C 1
ATOM 924 O O . PRO A 1 121 ? -0.783 5.170 6.896 1.00 97.00 121 PRO A O 1
ATOM 927 N N . ALA A 1 122 ? -2.718 6.262 7.161 1.00 96.94 122 ALA A N 1
ATOM 928 C CA . ALA A 1 122 ? -2.644 6.412 8.615 1.00 96.94 122 ALA A CA 1
ATOM 929 C C . ALA A 1 122 ? -4.039 6.246 9.257 1.00 96.94 122 ALA A C 1
ATOM 931 O O . ALA A 1 122 ? -5.040 6.408 8.547 1.00 96.94 122 ALA A O 1
ATOM 932 N N . PRO A 1 123 ? -4.130 5.970 10.576 1.00 97.25 123 PRO A N 1
ATOM 933 C CA . PRO A 1 123 ? -5.392 5.795 11.300 1.00 97.25 123 PRO A CA 1
ATOM 934 C C . PRO A 1 123 ? -6.079 7.142 11.586 1.00 97.25 123 PRO A C 1
ATOM 936 O O . PRO A 1 123 ? -6.279 7.540 12.729 1.00 97.25 123 PRO A O 1
ATOM 939 N N . SER A 1 124 ? -6.381 7.905 10.538 1.00 95.81 124 SER A N 1
ATOM 940 C CA . SER A 1 124 ? -7.016 9.218 10.650 1.00 95.81 124 SER A CA 1
ATOM 941 C C . SER A 1 124 ? -7.779 9.564 9.372 1.00 95.81 124 SER A C 1
ATOM 943 O O . SER A 1 124 ? -7.385 9.202 8.260 1.00 95.81 124 SER A O 1
ATOM 945 N N . SER A 1 125 ? -8.883 10.295 9.531 1.00 92.69 125 SER A N 1
ATOM 946 C CA . SER A 1 125 ? -9.686 10.820 8.425 1.00 92.69 125 SER A CA 1
ATOM 947 C C . SER A 1 125 ? -9.227 12.185 7.909 1.00 92.69 125 SER A C 1
ATOM 949 O O . SER A 1 125 ? -9.835 12.696 6.968 1.00 92.69 125 SER A O 1
ATOM 951 N N . ASP A 1 126 ? -8.180 12.761 8.500 1.00 92.19 126 ASP A N 1
ATOM 952 C CA . ASP A 1 126 ? -7.732 14.126 8.231 1.00 92.19 126 ASP A CA 1
ATOM 953 C C . ASP A 1 126 ? -7.293 14.333 6.781 1.00 92.19 126 ASP A C 1
ATOM 955 O O . ASP A 1 126 ? -6.867 13.408 6.082 1.00 92.19 126 ASP A O 1
ATOM 959 N N . VAL A 1 127 ? -7.313 15.595 6.348 1.00 87.19 127 VAL A N 1
ATOM 960 C CA . VAL A 1 127 ? -6.929 16.009 4.987 1.00 87.19 127 VAL A CA 1
ATOM 961 C C . VAL A 1 127 ? -5.483 15.653 4.629 1.00 87.19 127 VAL A C 1
ATOM 963 O O . VAL A 1 127 ? -5.163 15.495 3.456 1.00 87.19 127 VAL A O 1
ATOM 966 N N . THR A 1 128 ? -4.614 15.471 5.628 1.00 88.69 128 THR A N 1
ATOM 967 C CA . THR A 1 128 ? -3.214 15.056 5.422 1.00 88.69 128 THR A CA 1
ATOM 968 C C . THR A 1 128 ? -3.047 13.544 5.231 1.00 88.69 128 THR A C 1
ATOM 970 O O . THR A 1 128 ? -1.949 13.085 4.922 1.00 88.69 128 THR A O 1
ATOM 973 N N . ASN A 1 129 ? -4.122 12.769 5.412 1.00 92.06 129 ASN A N 1
ATOM 974 C CA . ASN A 1 129 ? -4.170 11.310 5.300 1.00 92.06 129 ASN A CA 1
ATOM 975 C C . ASN A 1 129 ? -5.178 10.903 4.223 1.00 92.06 129 ASN A C 1
ATOM 977 O O . ASN A 1 129 ? -6.079 10.087 4.452 1.00 92.06 129 ASN A O 1
ATOM 981 N N . PHE A 1 130 ? -5.047 11.531 3.053 1.00 95.44 130 PHE A N 1
ATOM 982 C CA . PHE A 1 130 ? -5.931 11.293 1.921 1.00 95.44 130 PHE A CA 1
ATOM 983 C C . PHE A 1 130 ? -5.960 9.798 1.568 1.00 95.44 130 PHE A C 1
ATOM 985 O O . PHE A 1 130 ? -4.913 9.142 1.605 1.00 95.44 130 PHE A O 1
ATOM 992 N N . PRO A 1 131 ? -7.134 9.224 1.270 1.00 96.44 131 PRO A N 1
ATOM 993 C CA . PRO A 1 131 ? -7.208 7.816 0.927 1.00 96.44 131 PRO A CA 1
ATOM 994 C C . PRO A 1 131 ? -6.498 7.513 -0.393 1.00 96.44 131 PRO A C 1
ATOM 996 O O . PRO A 1 131 ? -6.330 8.394 -1.239 1.00 96.44 131 PRO A O 1
ATOM 999 N N . LEU A 1 132 ? -6.112 6.250 -0.564 1.00 95.50 132 LEU A N 1
ATOM 1000 C CA . LEU A 1 132 ? -5.696 5.732 -1.860 1.00 95.50 132 LEU A CA 1
ATOM 1001 C C . LEU A 1 132 ? -6.878 5.832 -2.849 1.00 95.50 132 LEU A C 1
ATOM 1003 O O . LEU A 1 132 ? -8.039 5.803 -2.421 1.00 95.50 132 LEU A O 1
ATOM 1007 N N . PRO A 1 133 ? -6.617 5.942 -4.165 1.00 91.88 133 PRO A N 1
ATOM 1008 C CA . PRO A 1 133 ? -7.676 6.011 -5.175 1.00 91.88 133 PRO A CA 1
ATOM 1009 C C . PRO A 1 133 ? -8.599 4.783 -5.184 1.00 91.88 133 PRO A C 1
ATOM 1011 O O . PRO A 1 133 ? -9.797 4.906 -5.450 1.00 91.88 133 PRO A O 1
ATOM 1014 N N . GLN A 1 134 ? -8.046 3.604 -4.892 1.00 93.75 134 GLN A N 1
ATOM 1015 C CA . GLN A 1 134 ? -8.768 2.339 -4.808 1.00 93.75 134 GLN A CA 1
ATOM 1016 C C . GLN A 1 134 ? -9.572 2.242 -3.512 1.00 93.75 134 GLN A C 1
ATOM 1018 O O . GLN A 1 134 ? -9.188 2.758 -2.460 1.00 93.75 134 GLN A O 1
ATOM 1023 N N . ARG A 1 135 ? -10.699 1.532 -3.586 1.00 94.94 135 ARG A N 1
ATOM 1024 C CA . ARG A 1 135 ? -11.626 1.357 -2.468 1.00 94.94 135 ARG A CA 1
ATOM 1025 C C . ARG A 1 135 ? -12.038 -0.096 -2.341 1.00 94.94 135 ARG A C 1
ATOM 1027 O O . ARG A 1 135 ? -12.294 -0.739 -3.357 1.00 94.94 135 ARG A O 1
ATOM 1034 N N . LEU A 1 136 ? -12.180 -0.551 -1.101 1.00 95.31 136 LEU A N 1
ATOM 1035 C CA . LEU A 1 136 ? -12.748 -1.865 -0.822 1.00 95.31 136 LEU A CA 1
ATOM 1036 C C . LEU A 1 136 ? -14.251 -1.851 -1.077 1.00 95.31 136 LEU A C 1
ATOM 1038 O O . LEU A 1 136 ? -14.926 -0.833 -0.876 1.00 95.31 136 LEU A O 1
ATOM 1042 N N . GLN A 1 137 ? -14.766 -2.993 -1.498 1.00 95.31 137 GLN A N 1
ATOM 1043 C CA . GLN A 1 137 ? -16.182 -3.245 -1.690 1.00 95.31 137 GLN A CA 1
ATOM 1044 C C . GLN A 1 137 ? -16.706 -4.209 -0.635 1.00 95.31 137 GLN A C 1
ATOM 1046 O O . GLN A 1 137 ? -15.954 -4.955 -0.004 1.00 95.31 137 GLN A O 1
ATOM 1051 N N . ALA A 1 138 ? -18.025 -4.195 -0.455 1.00 94.69 138 ALA A N 1
ATOM 1052 C CA . ALA A 1 138 ? -18.676 -5.147 0.424 1.00 94.69 138 ALA A CA 1
ATOM 1053 C C . ALA A 1 138 ? -18.387 -6.567 -0.076 1.00 94.69 138 ALA A C 1
ATOM 1055 O O . ALA A 1 138 ? -18.507 -6.859 -1.266 1.00 94.69 138 ALA A O 1
ATOM 1056 N N . GLY A 1 139 ? -17.999 -7.441 0.842 1.00 93.56 139 GLY A N 1
ATOM 1057 C CA . GLY A 1 139 ? -17.608 -8.810 0.552 1.00 93.56 139 GLY A CA 1
ATOM 1058 C C . GLY A 1 139 ? -16.100 -9.037 0.450 1.00 93.56 139 GLY A C 1
ATOM 1059 O O . GLY A 1 139 ? -15.687 -10.192 0.589 1.00 93.56 139 GLY A O 1
ATOM 1060 N N . ASP A 1 140 ? -15.288 -7.986 0.282 1.00 94.62 140 ASP A N 1
ATOM 1061 C CA . ASP A 1 140 ? -13.829 -8.114 0.221 1.00 94.62 140 ASP A CA 1
ATOM 1062 C C . ASP A 1 140 ? -13.284 -8.748 1.500 1.00 94.62 140 ASP A C 1
ATOM 1064 O O . ASP A 1 140 ? -13.687 -8.401 2.612 1.00 94.62 140 ASP A O 1
ATOM 1068 N N . LYS A 1 141 ? -12.338 -9.674 1.345 1.00 93.75 141 LYS A N 1
ATOM 1069 C CA . LYS A 1 141 ? -11.651 -10.310 2.468 1.00 93.75 141 LYS A CA 1
ATOM 1070 C C . LYS A 1 141 ? -10.306 -9.639 2.696 1.00 93.75 141 LYS A C 1
ATOM 1072 O O . LYS A 1 141 ? -9.484 -9.567 1.786 1.00 93.75 141 LYS A O 1
ATOM 1077 N N . VAL A 1 142 ? -10.068 -9.195 3.924 1.00 95.00 142 VAL A N 1
ATOM 1078 C CA . VAL A 1 142 ? -8.845 -8.496 4.323 1.00 95.00 142 VAL A CA 1
ATOM 1079 C C . VAL A 1 142 ? -8.257 -9.129 5.571 1.00 95.00 142 VAL A C 1
ATOM 1081 O O . VAL A 1 142 ? -8.977 -9.574 6.466 1.00 95.00 142 VAL A O 1
ATOM 1084 N N . ARG A 1 143 ? -6.926 -9.182 5.641 1.00 94.38 143 ARG A N 1
ATOM 1085 C CA . ARG A 1 143 ? -6.238 -9.666 6.839 1.00 94.38 143 ARG A CA 1
ATOM 1086 C C . ARG A 1 143 ? -5.911 -8.504 7.755 1.00 94.38 143 ARG A C 1
ATOM 1088 O O . ARG A 1 143 ? -5.329 -7.523 7.303 1.00 94.38 143 ARG A O 1
ATOM 1095 N N . VAL A 1 144 ? -6.255 -8.633 9.029 1.00 95.06 144 VAL A N 1
ATOM 1096 C CA . VAL A 1 144 ? -5.932 -7.645 10.062 1.00 95.06 144 VAL A CA 1
ATOM 1097 C C . VAL A 1 144 ? -4.504 -7.859 10.551 1.00 95.06 144 VAL A C 1
ATOM 1099 O O . VAL A 1 144 ? -4.086 -8.988 10.805 1.00 95.06 144 VAL A O 1
ATOM 1102 N N . LEU A 1 145 ? -3.760 -6.760 10.660 1.00 94.31 145 LEU A N 1
ATOM 1103 C CA . LEU A 1 145 ? -2.384 -6.719 11.149 1.00 94.31 145 LEU A CA 1
ATOM 1104 C C . LEU A 1 145 ? -2.315 -6.169 12.574 1.00 94.31 145 LEU A C 1
ATOM 1106 O O . LEU A 1 145 ? -1.663 -6.758 13.429 1.00 94.31 145 LEU A O 1
ATOM 1110 N N . GLU A 1 146 ? -2.963 -5.029 12.819 1.00 94.75 146 GLU A N 1
ATOM 1111 C CA . GLU A 1 146 ? -2.963 -4.346 14.116 1.00 94.75 146 GLU A CA 1
ATOM 1112 C C . GLU A 1 146 ? -4.194 -3.440 14.264 1.00 94.75 146 GLU A C 1
ATOM 1114 O O . GLU A 1 146 ? -4.767 -2.980 13.274 1.00 94.75 146 GLU A O 1
ATOM 1119 N N . LEU A 1 147 ? -4.595 -3.180 15.510 1.00 96.56 147 LEU A N 1
ATOM 1120 C CA . LEU A 1 147 ? -5.571 -2.149 15.870 1.00 96.56 147 LEU A CA 1
ATOM 1121 C C . LEU A 1 147 ? -4.799 -0.909 16.332 1.00 96.56 147 LEU A C 1
ATOM 1123 O O . LEU A 1 147 ? -3.786 -1.042 17.017 1.00 96.56 147 LEU A O 1
ATOM 1127 N N . ALA A 1 148 ? -5.272 0.286 15.976 1.00 96.94 148 ALA A N 1
ATOM 1128 C CA . ALA A 1 148 ? -4.663 1.533 16.445 1.00 96.94 148 ALA A CA 1
ATOM 1129 C C . ALA A 1 148 ? -4.823 1.698 17.963 1.00 96.94 148 ALA A C 1
ATOM 1131 O O . ALA A 1 148 ? -3.903 2.146 18.639 1.00 96.94 148 ALA A O 1
ATOM 1132 N N . GLU A 1 149 ? -5.993 1.311 18.469 1.00 96.94 149 GLU A N 1
ATOM 1133 C CA . GLU A 1 149 ? -6.390 1.401 19.877 1.00 96.94 149 GLU A CA 1
ATOM 1134 C C . GLU A 1 149 ? -6.992 0.039 20.268 1.00 96.94 149 GLU A C 1
ATOM 1136 O O . GLU A 1 149 ? -8.199 -0.157 20.102 1.00 96.94 149 GLU A O 1
ATOM 1141 N N . PRO A 1 150 ? -6.162 -0.956 20.648 1.00 95.06 150 PRO A N 1
ATOM 1142 C CA . PRO A 1 150 ? -6.590 -2.343 20.867 1.00 95.06 150 PRO A CA 1
ATOM 1143 C C . PRO A 1 150 ? -7.556 -2.525 22.046 1.00 95.06 150 PRO A C 1
ATOM 1145 O O . PRO A 1 150 ? -8.233 -3.546 22.133 1.00 95.06 150 PRO A O 1
ATOM 1148 N N . GLU A 1 151 ? -7.622 -1.556 22.953 1.00 96.12 151 GLU A N 1
ATOM 1149 C CA . GLU A 1 151 ? -8.556 -1.507 24.074 1.00 96.12 151 GLU A CA 1
ATOM 1150 C C . GLU A 1 151 ? -9.973 -1.073 23.674 1.00 96.12 151 GLU A C 1
ATOM 1152 O O . GLU A 1 151 ? -10.921 -1.306 24.426 1.00 96.12 151 GLU A O 1
ATOM 1157 N N . LYS A 1 152 ? -10.136 -0.447 22.501 1.00 96.25 152 LYS A N 1
ATOM 1158 C CA . LYS A 1 152 ? -11.442 -0.013 21.999 1.00 96.25 152 LYS A CA 1
ATOM 1159 C C . LYS A 1 152 ? -12.149 -1.134 21.234 1.00 96.25 152 LYS A C 1
ATOM 1161 O O . LYS A 1 152 ? -11.490 -1.959 20.595 1.00 96.25 152 LYS A O 1
ATOM 1166 N N . PRO A 1 153 ? -13.495 -1.139 21.208 1.00 96.62 153 PRO A N 1
ATOM 1167 C CA . PRO A 1 153 ? -14.240 -1.998 20.298 1.00 96.62 153 PRO A CA 1
ATOM 1168 C C . PRO A 1 153 ? -13.784 -1.798 18.847 1.00 96.62 153 PRO A C 1
ATOM 1170 O O . PRO A 1 153 ? -13.539 -0.670 18.419 1.00 96.62 153 PRO A O 1
ATOM 1173 N N . LEU A 1 154 ? -13.742 -2.882 18.063 1.00 95.50 154 LEU A N 1
ATOM 1174 C CA . LEU A 1 154 ? -13.345 -2.850 16.646 1.00 95.50 154 LEU A CA 1
ATOM 1175 C C . LEU A 1 154 ? -14.082 -1.750 15.863 1.00 95.50 154 LEU A C 1
ATOM 1177 O O . LEU A 1 154 ? -13.473 -1.018 15.089 1.00 95.50 154 LEU A O 1
ATOM 1181 N N . ALA A 1 155 ? -15.388 -1.605 16.099 1.00 96.75 155 ALA A N 1
ATOM 1182 C CA . ALA A 1 155 ? -16.233 -0.633 15.413 1.00 96.75 155 ALA A CA 1
ATOM 1183 C C . ALA A 1 155 ? -15.872 0.840 15.699 1.00 96.75 155 ALA A C 1
ATOM 1185 O O . ALA A 1 155 ? -16.333 1.731 14.987 1.00 96.75 155 ALA A O 1
ATOM 1186 N N . GLU A 1 156 ? -15.048 1.102 16.712 1.00 97.19 156 GLU A N 1
ATOM 1187 C CA . GLU A 1 156 ? -14.692 2.441 17.191 1.00 97.19 156 GLU A CA 1
ATOM 1188 C C . GLU A 1 156 ? -13.213 2.786 16.978 1.00 97.19 156 GLU A C 1
ATOM 1190 O O . GLU A 1 156 ? -12.781 3.886 17.320 1.00 97.19 156 GLU A O 1
ATOM 1195 N N . THR A 1 157 ? -12.432 1.873 16.398 1.00 97.94 157 THR A N 1
ATOM 1196 C CA . THR A 1 157 ? -10.994 2.051 16.195 1.00 97.94 157 THR A CA 1
ATOM 1197 C C . THR A 1 157 ? -10.593 1.876 14.737 1.00 97.94 157 THR A C 1
ATOM 1199 O O . THR A 1 157 ? -11.318 1.327 13.902 1.00 97.94 157 THR A O 1
ATOM 1202 N N . TRP A 1 158 ? -9.405 2.370 14.412 1.00 98.38 158 TRP A N 1
ATOM 1203 C CA . TRP A 1 158 ? -8.776 2.113 13.128 1.00 98.38 158 TRP A CA 1
ATOM 1204 C C . TRP A 1 158 ? -8.084 0.758 13.141 1.00 98.38 158 TRP A C 1
ATOM 1206 O O . TRP A 1 158 ? -7.464 0.354 14.124 1.00 98.38 158 TRP A O 1
ATOM 1216 N N . VAL A 1 159 ? -8.154 0.077 12.007 1.00 98.25 159 VAL A N 1
ATOM 1217 C CA . VAL A 1 159 ? -7.615 -1.261 11.824 1.00 98.25 159 VAL A CA 1
ATOM 1218 C C . VAL A 1 159 ? -6.652 -1.224 10.657 1.00 98.25 159 VAL A C 1
ATOM 1220 O O . VAL A 1 159 ? -7.011 -0.820 9.547 1.00 98.25 159 VAL A O 1
ATOM 1223 N N . ARG A 1 160 ? -5.413 -1.628 10.908 1.00 98.06 160 ARG A N 1
ATOM 1224 C CA . ARG A 1 160 ? -4.427 -1.802 9.857 1.00 98.06 160 ARG A CA 1
ATOM 1225 C C . ARG A 1 160 ? -4.620 -3.172 9.251 1.00 98.06 160 ARG A C 1
ATOM 1227 O O . ARG A 1 160 ? -4.603 -4.184 9.951 1.00 98.06 160 ARG A O 1
ATOM 1234 N N . ILE A 1 161 ? -4.781 -3.190 7.944 1.00 96.69 161 ILE A N 1
ATOM 1235 C CA . ILE A 1 161 ? -5.023 -4.385 7.161 1.00 96.69 161 ILE A CA 1
ATOM 1236 C C . ILE A 1 161 ? -3.940 -4.556 6.110 1.00 96.69 161 ILE A C 1
ATOM 1238 O O . ILE A 1 161 ? -3.261 -3.604 5.723 1.00 96.69 161 ILE A O 1
ATOM 1242 N N . TRP A 1 162 ? -3.825 -5.775 5.612 1.00 95.31 162 TRP A N 1
ATOM 1243 C CA . TRP A 1 162 ? -3.186 -6.033 4.336 1.00 95.31 162 TRP A CA 1
ATOM 1244 C C . TRP A 1 162 ? -4.207 -5.805 3.219 1.00 95.31 162 TRP A C 1
ATOM 1246 O O . TRP A 1 162 ? -5.292 -6.394 3.248 1.00 95.31 162 TRP A O 1
ATOM 1256 N N . SER A 1 163 ? -3.896 -4.915 2.278 1.00 92.75 163 SER A N 1
ATOM 1257 C CA . SER A 1 163 ? -4.795 -4.613 1.166 1.00 92.75 163 SER A CA 1
ATOM 1258 C C . SER A 1 163 ? -4.982 -5.837 0.260 1.00 92.75 163 SER A C 1
ATOM 1260 O O . SER A 1 163 ? -4.058 -6.644 0.131 1.00 92.75 163 SER A O 1
ATOM 1262 N N . PRO A 1 164 ? -6.135 -5.981 -0.414 1.00 87.81 164 PRO A N 1
ATOM 1263 C CA . PRO A 1 164 ? -6.273 -6.983 -1.462 1.00 87.81 164 PRO A CA 1
ATOM 1264 C C . PRO A 1 164 ? -5.344 -6.666 -2.655 1.00 87.81 164 PRO A C 1
ATOM 1266 O O . PRO A 1 164 ? -4.840 -5.538 -2.761 1.00 87.81 164 PRO A O 1
ATOM 1269 N N . PRO A 1 165 ? -5.117 -7.641 -3.558 1.00 85.69 165 PRO A N 1
ATOM 1270 C CA . PRO A 1 165 ? -4.457 -7.405 -4.844 1.00 85.69 165 PRO A CA 1
ATOM 1271 C C . PRO A 1 165 ? -5.148 -6.303 -5.664 1.00 85.69 165 PRO A C 1
ATOM 1273 O O . PRO A 1 165 ? -6.353 -6.091 -5.526 1.00 85.69 165 PRO A O 1
ATOM 1276 N N . GLY A 1 166 ? -4.392 -5.614 -6.521 1.00 87.81 166 GLY A N 1
ATOM 1277 C CA . GLY A 1 166 ? -4.890 -4.521 -7.373 1.00 87.81 166 GLY A CA 1
ATOM 1278 C C . GLY A 1 166 ? -4.940 -3.141 -6.702 1.00 87.81 166 GLY A C 1
ATOM 1279 O O . GLY A 1 166 ? -5.377 -2.157 -7.301 1.00 87.81 166 GLY A O 1
ATOM 1280 N N . VAL A 1 167 ? -4.484 -3.022 -5.453 1.00 93.44 167 VAL A N 1
ATOM 1281 C CA . VAL A 1 167 ? -4.260 -1.712 -4.827 1.00 93.44 167 VAL A CA 1
ATOM 1282 C C . VAL A 1 167 ? -2.908 -1.176 -5.275 1.00 93.44 167 VAL A C 1
ATOM 1284 O O . VAL A 1 167 ? -1.904 -1.875 -5.166 1.00 93.44 167 VAL A O 1
ATOM 1287 N N . HIS A 1 168 ? -2.876 0.068 -5.759 1.00 95.56 168 HIS A N 1
ATOM 1288 C CA . HIS A 1 168 ? -1.654 0.707 -6.247 1.00 95.56 168 HIS A CA 1
ATOM 1289 C C . HIS A 1 168 ? -1.186 1.816 -5.306 1.00 95.56 168 HIS A C 1
ATOM 1291 O O . HIS A 1 168 ? -1.989 2.559 -4.742 1.00 95.56 168 HIS A O 1
ATOM 1297 N N . GLY A 1 169 ? 0.129 1.952 -5.189 1.00 96.69 169 GLY A N 1
ATOM 1298 C CA . GLY A 1 169 ? 0.793 3.099 -4.590 1.00 96.69 169 GLY A CA 1
ATOM 1299 C C . GLY A 1 169 ? 1.594 3.877 -5.628 1.00 96.69 169 GLY A C 1
ATOM 1300 O O . GLY A 1 169 ? 1.806 3.420 -6.746 1.00 96.69 169 GLY A O 1
ATOM 1301 N N . CYS A 1 170 ? 2.053 5.066 -5.264 1.00 97.75 170 CYS A N 1
ATOM 1302 C CA . CYS A 1 170 ? 2.830 5.937 -6.134 1.00 97.75 170 CYS A CA 1
ATOM 1303 C C . CYS A 1 170 ? 4.309 5.915 -5.746 1.00 97.75 170 CYS A C 1
ATOM 1305 O O . CYS A 1 170 ? 4.649 6.076 -4.578 1.00 97.75 170 CYS A O 1
ATOM 1307 N N . VAL A 1 171 ? 5.203 5.761 -6.715 1.00 97.88 171 VAL A N 1
ATOM 1308 C CA . VAL A 1 171 ? 6.659 5.788 -6.507 1.00 97.88 171 VAL A CA 1
ATOM 1309 C C . VAL A 1 171 ? 7.317 6.682 -7.550 1.00 97.88 171 VAL A C 1
ATOM 1311 O O . VAL A 1 171 ? 6.784 6.860 -8.644 1.00 97.88 171 VAL A O 1
ATOM 1314 N N . ARG A 1 172 ? 8.472 7.276 -7.240 1.00 97.88 172 ARG A N 1
ATOM 1315 C CA . ARG A 1 172 ? 9.237 8.028 -8.243 1.00 97.88 172 ARG A CA 1
ATOM 1316 C C . ARG A 1 172 ? 9.702 7.095 -9.357 1.00 97.88 172 ARG A C 1
ATOM 1318 O O . ARG A 1 172 ? 10.240 6.027 -9.086 1.00 97.88 172 ARG A O 1
ATOM 1325 N N . SER A 1 173 ? 9.546 7.532 -10.602 1.00 97.44 173 SER A N 1
ATOM 1326 C CA . SER A 1 173 ? 9.976 6.778 -11.788 1.00 97.44 173 SER A CA 1
ATOM 1327 C C . SER A 1 173 ? 11.460 6.414 -11.761 1.00 97.44 173 SER A C 1
ATOM 1329 O O . SER A 1 173 ? 11.811 5.286 -12.083 1.00 97.44 173 SER A O 1
ATOM 1331 N N . SER A 1 174 ? 12.317 7.313 -11.275 1.00 96.75 174 SER A N 1
ATOM 1332 C CA . SER A 1 174 ? 13.757 7.073 -11.110 1.00 96.75 174 SER A CA 1
ATOM 1333 C C . SER A 1 174 ? 14.110 5.973 -10.100 1.00 96.75 174 SER A C 1
ATOM 1335 O O . SER A 1 174 ? 15.243 5.498 -10.090 1.00 96.75 174 SER A O 1
ATOM 1337 N N . ALA A 1 175 ? 13.166 5.561 -9.250 1.00 97.62 175 ALA A N 1
ATOM 1338 C CA . ALA A 1 175 ? 13.366 4.509 -8.257 1.00 97.62 175 ALA A CA 1
ATOM 1339 C C . ALA A 1 175 ? 12.969 3.108 -8.761 1.00 97.62 175 ALA A C 1
ATOM 1341 O O . ALA A 1 175 ? 13.092 2.136 -8.012 1.00 97.62 175 ALA A O 1
ATOM 1342 N N . VAL A 1 176 ? 12.484 3.001 -10.004 1.00 98.12 176 VAL A N 1
ATOM 1343 C CA . VAL A 1 176 ? 12.082 1.740 -10.632 1.00 98.12 176 VAL A CA 1
ATOM 1344 C C . VAL A 1 176 ? 12.841 1.557 -11.937 1.00 98.12 176 VAL A C 1
ATOM 1346 O O . VAL A 1 176 ? 12.698 2.343 -12.870 1.00 98.12 176 VAL A O 1
ATOM 1349 N N . GLU A 1 177 ? 13.605 0.478 -12.025 1.00 97.44 177 GLU A N 1
ATOM 1350 C CA . GLU A 1 177 ? 14.266 0.059 -13.258 1.00 97.44 177 GLU A CA 1
ATOM 1351 C C . GLU A 1 177 ? 13.441 -1.029 -13.941 1.00 97.44 177 GLU A C 1
ATOM 1353 O O . GLU A 1 177 ? 12.812 -1.859 -13.280 1.00 97.44 177 GLU A O 1
ATOM 1358 N N . GLY A 1 178 ? 13.402 -0.999 -15.273 1.00 96.50 178 GLY A N 1
ATOM 1359 C CA . GLY A 1 178 ? 12.762 -2.054 -16.051 1.00 96.50 178 GLY A CA 1
ATOM 1360 C C . GLY A 1 178 ? 13.467 -3.395 -15.856 1.00 96.50 178 GLY A C 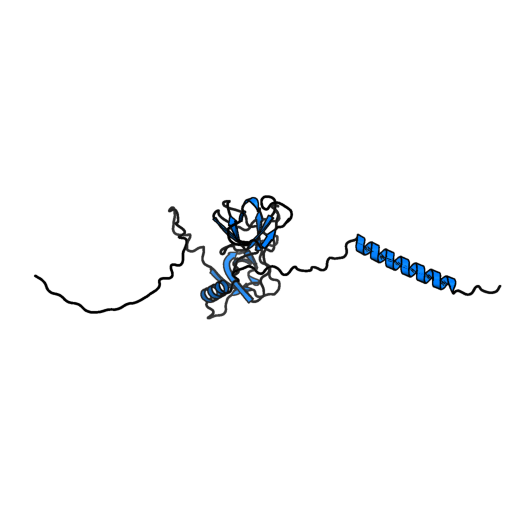1
ATOM 1361 O O . GLY A 1 178 ? 14.641 -3.450 -15.502 1.00 96.50 178 GLY A O 1
ATOM 1362 N N . LEU A 1 179 ? 12.748 -4.489 -16.092 1.00 96.50 179 LEU A N 1
ATOM 1363 C CA . LEU A 1 179 ? 13.378 -5.808 -16.111 1.00 96.50 179 LEU A CA 1
ATOM 1364 C C . LEU A 1 179 ? 14.416 -5.919 -17.236 1.00 96.50 179 LEU A C 1
ATOM 1366 O O . LEU A 1 179 ? 14.316 -5.242 -18.264 1.00 96.50 179 LEU A O 1
ATOM 1370 N N . MET A 1 180 ? 15.403 -6.793 -17.043 1.00 92.38 180 MET A N 1
ATOM 1371 C CA . MET A 1 180 ? 16.425 -7.062 -18.049 1.00 92.38 180 MET A CA 1
ATOM 1372 C C . MET A 1 180 ? 15.814 -7.728 -19.286 1.00 92.38 180 MET A C 1
ATOM 1374 O O . MET A 1 180 ? 14.801 -8.428 -19.219 1.00 92.38 180 MET A O 1
ATOM 1378 N N . SER A 1 181 ? 16.466 -7.552 -20.438 1.00 89.81 181 SER A N 1
ATOM 1379 C CA . SER A 1 181 ? 16.055 -8.220 -21.674 1.00 89.81 181 SER A CA 1
ATOM 1380 C C . SER A 1 181 ? 16.056 -9.741 -21.487 1.00 89.81 181 SER A C 1
ATOM 1382 O O . SER A 1 181 ? 17.093 -10.329 -21.189 1.00 89.81 181 SER A O 1
ATOM 1384 N N . GLY A 1 182 ? 14.899 -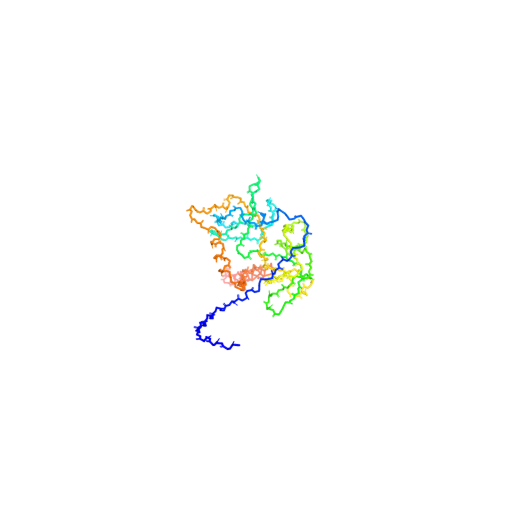10.374 -21.692 1.00 89.62 182 GLY A N 1
ATOM 1385 C CA . GLY A 1 182 ? 14.707 -11.819 -21.533 1.00 89.62 182 GLY A CA 1
ATOM 1386 C C . GLY A 1 182 ? 14.092 -12.251 -20.198 1.00 89.62 182 GLY A C 1
ATOM 1387 O O . GLY A 1 182 ? 13.722 -13.416 -20.073 1.00 89.62 182 GLY A O 1
ATOM 1388 N N . GLU A 1 183 ? 13.924 -11.351 -19.223 1.00 95.25 183 GLU A N 1
ATOM 1389 C CA . GLU A 1 183 ? 13.101 -11.638 -18.042 1.00 95.25 183 GLU A CA 1
ATOM 1390 C C . GLU A 1 183 ? 11.605 -11.610 -18.405 1.00 95.25 183 GLU A C 1
ATOM 1392 O O . GLU A 1 183 ? 11.091 -10.634 -18.956 1.00 95.25 183 GLU A O 1
ATOM 1397 N N . ASP A 1 184 ? 10.883 -12.671 -18.045 1.00 96.38 184 ASP A N 1
ATOM 1398 C CA . ASP A 1 184 ? 9.427 -12.749 -18.177 1.00 96.38 184 ASP A CA 1
ATOM 1399 C C . ASP A 1 184 ? 8.763 -12.153 -16.925 1.00 96.38 184 ASP A C 1
ATOM 1401 O O . ASP A 1 184 ? 8.625 -12.805 -15.887 1.00 96.38 184 ASP A O 1
ATOM 1405 N N . GLY A 1 185 ? 8.387 -10.875 -17.015 1.00 95.75 185 GLY A N 1
ATOM 1406 C CA . GLY A 1 185 ? 7.738 -10.141 -15.927 1.00 95.75 185 GLY A CA 1
ATOM 1407 C C . GLY A 1 185 ? 6.468 -10.811 -15.386 1.00 95.75 185 GLY A C 1
ATOM 1408 O O . GLY A 1 185 ? 6.393 -11.018 -14.173 1.00 95.75 185 GLY A O 1
ATOM 1409 N N . PRO A 1 186 ? 5.493 -11.192 -16.233 1.00 96.19 186 PRO A N 1
ATOM 1410 C CA . PRO A 1 186 ? 4.328 -11.967 -15.806 1.00 96.19 186 PRO A CA 1
ATOM 1411 C C . PRO A 1 186 ? 4.674 -13.265 -15.064 1.00 96.19 186 PRO A C 1
ATOM 1413 O O . PRO A 1 186 ? 4.078 -13.546 -14.020 1.00 96.19 186 PRO A O 1
ATOM 1416 N N . ALA A 1 187 ? 5.646 -14.044 -15.549 1.00 96.81 187 ALA A N 1
ATOM 1417 C CA . ALA A 1 187 ? 6.059 -15.275 -14.875 1.00 96.81 187 ALA A CA 1
ATOM 1418 C C . ALA A 1 187 ? 6.698 -14.987 -13.507 1.00 96.81 187 ALA A C 1
ATOM 1420 O O . ALA A 1 187 ? 6.328 -15.604 -12.506 1.00 96.81 187 ALA A O 1
ATOM 1421 N N . LEU A 1 188 ? 7.601 -14.003 -13.437 1.00 96.94 188 LEU A N 1
ATOM 1422 C CA . LEU A 1 188 ? 8.211 -13.552 -12.183 1.00 96.94 188 LEU A CA 1
ATOM 1423 C C . LEU A 1 188 ? 7.160 -13.048 -11.187 1.00 96.94 188 LEU A C 1
ATOM 1425 O O . LEU A 1 188 ? 7.254 -13.334 -9.994 1.00 96.94 188 LEU A O 1
ATOM 1429 N N . TRP A 1 189 ? 6.144 -12.334 -11.671 1.00 95.88 189 TRP A N 1
ATOM 1430 C CA . TRP A 1 189 ? 5.026 -11.865 -10.858 1.00 95.88 189 TRP A CA 1
ATOM 1431 C C . TRP A 1 189 ? 4.214 -13.026 -10.292 1.00 95.88 189 TRP A C 1
ATOM 1433 O O . TRP A 1 189 ? 3.940 -13.060 -9.094 1.00 95.88 189 TRP A O 1
ATOM 1443 N N . SER A 1 190 ? 3.890 -14.020 -11.122 1.00 94.75 190 SER A N 1
ATOM 1444 C CA . SER A 1 190 ? 3.189 -15.226 -10.678 1.00 94.75 190 SER A CA 1
ATOM 1445 C C . SER A 1 190 ? 3.980 -15.990 -9.615 1.00 94.75 190 SER A C 1
ATOM 1447 O O . SER A 1 190 ? 3.395 -16.454 -8.637 1.00 94.75 190 SER A O 1
ATOM 1449 N N . VAL A 1 191 ? 5.302 -16.110 -9.778 1.00 95.50 191 VAL A N 1
ATOM 1450 C CA . VAL A 1 191 ? 6.183 -16.729 -8.775 1.00 95.50 191 VAL A CA 1
ATOM 1451 C C . VAL A 1 191 ? 6.178 -15.917 -7.481 1.00 95.50 191 VAL A C 1
ATOM 1453 O O . VAL A 1 191 ? 6.040 -16.492 -6.403 1.00 95.50 191 VAL A O 1
ATOM 1456 N N . ALA A 1 192 ? 6.272 -14.589 -7.573 1.00 93.56 192 ALA A N 1
ATOM 1457 C CA . ALA A 1 192 ? 6.242 -13.714 -6.406 1.00 93.56 192 ALA A CA 1
ATOM 1458 C C . ALA A 1 192 ? 4.918 -13.829 -5.633 1.00 93.56 192 ALA A C 1
ATOM 1460 O O . ALA A 1 192 ? 4.946 -13.923 -4.410 1.00 93.56 192 ALA A O 1
ATOM 1461 N N . LEU A 1 193 ? 3.776 -13.887 -6.329 1.00 91.19 193 LEU A N 1
ATOM 1462 C CA . LEU A 1 193 ? 2.465 -14.110 -5.710 1.00 91.19 193 LEU A CA 1
ATOM 1463 C C . LEU A 1 193 ? 2.367 -15.484 -5.034 1.00 91.19 193 LEU A C 1
ATOM 1465 O O . LEU A 1 193 ? 1.824 -15.582 -3.937 1.00 91.19 193 LEU A O 1
ATOM 1469 N N . ALA A 1 194 ? 2.905 -16.535 -5.657 1.00 90.56 194 ALA A N 1
ATOM 1470 C CA . ALA A 1 194 ? 2.892 -17.885 -5.092 1.00 90.56 194 ALA A CA 1
ATOM 1471 C C . ALA A 1 194 ? 3.799 -18.033 -3.858 1.00 90.56 194 ALA A C 1
ATOM 1473 O O . ALA A 1 194 ? 3.549 -18.886 -3.011 1.00 90.56 194 ALA A O 1
ATOM 1474 N N . ALA A 1 195 ? 4.837 -17.202 -3.750 1.00 89.00 195 ALA A N 1
ATOM 1475 C CA . ALA A 1 195 ? 5.755 -17.174 -2.616 1.00 89.00 195 ALA A CA 1
ATOM 1476 C C . ALA A 1 195 ? 5.236 -16.353 -1.421 1.00 89.00 195 ALA A C 1
ATOM 1478 O O . ALA A 1 195 ? 5.877 -16.342 -0.367 1.00 89.00 195 ALA A O 1
ATOM 1479 N N . LEU A 1 196 ? 4.105 -15.650 -1.563 1.00 84.88 196 LEU A N 1
ATOM 1480 C CA . LEU A 1 196 ? 3.529 -14.888 -0.460 1.00 84.88 196 LEU A CA 1
ATOM 1481 C C . LEU A 1 196 ? 3.107 -15.829 0.669 1.00 84.88 196 LEU A C 1
ATOM 1483 O O . LEU A 1 196 ? 2.471 -16.856 0.420 1.00 84.88 196 LEU A O 1
ATOM 1487 N N . PRO A 1 197 ? 3.414 -15.480 1.927 1.00 73.81 197 PRO A N 1
ATOM 1488 C CA . PRO A 1 197 ? 3.018 -16.314 3.037 1.00 73.81 197 PRO A CA 1
ATOM 1489 C C . PRO A 1 197 ? 1.492 -16.287 3.165 1.00 73.81 197 PRO A C 1
ATOM 1491 O O . PRO A 1 197 ? 0.850 -15.237 3.092 1.00 73.81 197 PRO A O 1
ATOM 1494 N N . THR A 1 198 ? 0.892 -17.455 3.389 1.00 66.00 198 THR A N 1
ATOM 1495 C CA . THR A 1 198 ? -0.564 -17.591 3.543 1.00 66.00 198 THR A CA 1
ATOM 1496 C C . THR A 1 198 ? -1.083 -16.841 4.773 1.00 66.00 198 THR A C 1
ATOM 1498 O O . THR A 1 198 ? -2.255 -16.473 4.818 1.00 66.00 198 THR A O 1
ATOM 1501 N N . ALA A 1 199 ? -0.206 -16.571 5.744 1.00 54.22 199 ALA A N 1
ATOM 1502 C CA . ALA A 1 199 ? -0.435 -15.693 6.882 1.00 54.22 199 ALA A CA 1
ATOM 1503 C C . ALA A 1 199 ? 0.575 -14.530 6.841 1.00 54.22 199 ALA A C 1
ATOM 1505 O O . ALA A 1 199 ? 1.760 -14.774 6.615 1.00 54.22 199 ALA A O 1
ATOM 1506 N N . PRO A 1 200 ? 0.153 -13.273 7.059 1.00 50.94 200 PRO A N 1
ATOM 1507 C CA . PRO A 1 200 ? 1.074 -12.151 7.087 1.00 50.94 200 PRO A CA 1
ATOM 1508 C C . PRO A 1 200 ? 2.061 -12.359 8.239 1.00 50.94 200 PRO A C 1
ATOM 1510 O O . PRO A 1 200 ? 1.669 -12.886 9.286 1.00 50.94 200 PRO A O 1
ATOM 1513 N N . PRO A 1 201 ? 3.338 -11.975 8.076 1.00 41.88 201 PRO A N 1
ATOM 1514 C CA . PRO A 1 201 ? 4.294 -12.077 9.161 1.00 41.88 201 PRO A CA 1
ATOM 1515 C C . PRO A 1 201 ? 3.771 -11.253 10.338 1.00 41.88 201 PRO A C 1
ATOM 1517 O O . PRO A 1 201 ? 3.596 -10.038 10.231 1.00 41.88 201 PRO A O 1
ATOM 1520 N N . MET A 1 202 ? 3.511 -11.924 11.464 1.00 39.28 202 MET A N 1
ATOM 1521 C CA . MET A 1 202 ? 3.313 -11.256 12.744 1.00 39.28 202 MET A CA 1
ATOM 1522 C C . MET A 1 202 ? 4.544 -10.375 12.942 1.00 39.28 202 MET A C 1
ATOM 1524 O O . MET A 1 202 ? 5.665 -10.888 12.980 1.00 39.28 202 MET A O 1
ATOM 1528 N N . ARG A 1 203 ? 4.364 -9.050 12.982 1.00 40.28 203 ARG A N 1
ATOM 1529 C CA . ARG A 1 203 ? 5.472 -8.133 13.250 1.00 40.28 203 ARG A CA 1
ATOM 1530 C C . ARG A 1 203 ? 6.083 -8.589 14.570 1.00 40.28 203 ARG A C 1
ATOM 1532 O O . ARG A 1 203 ? 5.421 -8.503 15.602 1.00 40.28 203 ARG A O 1
ATOM 1539 N N . ALA A 1 204 ? 7.317 -9.100 14.537 1.00 34.41 204 ALA A N 1
ATOM 1540 C CA . ALA A 1 204 ? 8.102 -9.259 15.751 1.00 34.41 204 ALA A CA 1
ATOM 1541 C C . ALA A 1 204 ? 8.050 -7.899 16.437 1.00 34.41 204 ALA A C 1
ATOM 1543 O O . ALA A 1 204 ? 8.374 -6.896 15.789 1.00 34.41 204 ALA A O 1
ATOM 1544 N N . ALA A 1 205 ? 7.515 -7.859 17.661 1.00 30.38 205 ALA A N 1
ATOM 1545 C CA . ALA A 1 205 ? 7.345 -6.632 18.416 1.00 30.38 205 ALA A CA 1
ATOM 1546 C C . ALA A 1 205 ? 8.645 -5.848 18.284 1.00 30.38 205 ALA A C 1
ATOM 1548 O O . ALA A 1 205 ? 9.696 -6.296 18.741 1.00 30.38 205 ALA A O 1
ATOM 1549 N N . GLN A 1 206 ? 8.600 -4.732 17.556 1.00 36.22 206 GLN A N 1
ATOM 1550 C CA . GLN A 1 206 ? 9.741 -3.847 17.509 1.00 36.22 206 GLN A CA 1
ATOM 1551 C C . GLN A 1 206 ? 9.841 -3.327 18.931 1.00 36.22 206 GLN A C 1
ATOM 1553 O O . GLN A 1 206 ? 9.087 -2.437 19.320 1.00 36.22 206 GLN A O 1
ATOM 1558 N N . THR A 1 207 ? 10.736 -3.914 19.723 1.00 35.19 207 THR A N 1
ATOM 1559 C CA . THR A 1 207 ? 11.265 -3.296 20.928 1.00 35.19 207 THR A CA 1
ATOM 1560 C C . THR A 1 207 ? 12.019 -2.067 20.456 1.00 35.19 207 THR A C 1
ATOM 1562 O O . THR A 1 207 ? 13.241 -2.060 20.336 1.00 35.19 207 THR A O 1
ATOM 1565 N N . ARG A 1 208 ? 11.266 -1.026 20.095 1.00 35.69 208 ARG A N 1
ATOM 1566 C CA . ARG A 1 208 ? 11.780 0.326 20.044 1.00 35.69 208 ARG A CA 1
ATOM 1567 C C . ARG A 1 208 ? 12.311 0.553 21.457 1.00 35.69 208 ARG A C 1
ATOM 1569 O O . ARG A 1 208 ? 11.524 0.375 22.392 1.00 35.69 208 ARG A O 1
ATOM 1576 N N . PRO A 1 209 ? 13.607 0.846 21.647 1.00 40.44 209 PRO A N 1
ATOM 1577 C CA . PRO A 1 209 ? 14.094 1.242 22.955 1.00 40.44 209 PRO A CA 1
ATOM 1578 C C . PRO A 1 209 ? 13.180 2.370 23.419 1.00 40.44 209 PRO A C 1
ATOM 1580 O O . PRO A 1 209 ? 13.057 3.386 22.731 1.00 40.44 209 PRO A O 1
ATOM 1583 N N . LYS A 1 210 ? 12.425 2.131 24.494 1.00 45.94 210 LYS A N 1
ATOM 1584 C CA . LYS A 1 210 ? 11.589 3.160 25.093 1.00 45.94 210 LYS A CA 1
ATOM 1585 C C . LYS A 1 210 ? 12.577 4.223 25.546 1.00 45.94 210 LYS A C 1
ATOM 1587 O O . LYS A 1 210 ? 13.360 3.966 26.458 1.00 45.94 210 LYS A O 1
ATOM 1592 N N . GLU A 1 211 ? 12.619 5.357 24.851 1.00 52.34 211 GLU A N 1
ATOM 1593 C CA . GLU A 1 211 ? 13.368 6.495 25.364 1.00 52.34 211 GLU A CA 1
ATOM 1594 C C . GLU A 1 211 ? 12.863 6.747 26.788 1.00 52.34 211 GLU A C 1
ATOM 1596 O O . GLU A 1 211 ? 11.641 6.791 26.982 1.00 52.34 211 GLU A O 1
ATOM 1601 N N . PRO A 1 212 ? 13.762 6.853 27.782 1.00 59.53 212 PRO A N 1
ATOM 1602 C CA . PRO A 1 212 ? 13.348 7.095 29.150 1.00 59.53 212 PRO A CA 1
ATOM 1603 C C . PRO A 1 212 ? 12.517 8.372 29.166 1.00 59.53 212 PRO A C 1
ATOM 1605 O O . PRO A 1 212 ? 12.907 9.391 28.577 1.00 59.53 212 PRO A O 1
ATOM 1608 N N . SER A 1 213 ? 11.347 8.277 29.789 1.00 70.31 213 SER A N 1
ATOM 1609 C CA . SER A 1 213 ? 10.437 9.395 29.990 1.00 70.31 213 SER A CA 1
ATOM 1610 C C . SER A 1 213 ? 11.147 10.526 30.732 1.00 70.31 213 SER A C 1
ATOM 1612 O O . SER A 1 213 ? 12.141 10.317 31.426 1.00 70.31 213 SER A O 1
ATOM 1614 N N . GLU A 1 214 ? 10.635 11.748 30.610 1.00 68.69 214 GLU A N 1
ATOM 1615 C CA . GLU A 1 214 ? 11.208 12.912 31.296 1.00 68.69 214 GLU A CA 1
ATOM 1616 C C . GLU A 1 214 ? 11.299 12.710 32.823 1.00 68.69 214 GLU A C 1
ATOM 1618 O O . GLU A 1 214 ? 12.227 13.204 33.459 1.00 68.69 214 GLU A O 1
ATOM 1623 N N . ALA A 1 215 ? 10.384 11.921 33.398 1.00 68.94 215 ALA A N 1
ATOM 1624 C CA . ALA A 1 215 ? 10.415 11.525 34.803 1.00 68.94 215 ALA A CA 1
ATOM 1625 C C . ALA A 1 215 ? 11.607 10.606 35.124 1.00 68.94 215 ALA A C 1
ATOM 1627 O O . ALA A 1 215 ? 12.339 10.869 36.072 1.00 68.94 215 ALA A O 1
ATOM 1628 N N . GLU A 1 216 ? 11.852 9.585 34.299 1.00 73.38 216 GLU A N 1
ATOM 1629 C CA . GLU A 1 216 ? 12.978 8.652 34.468 1.00 73.38 216 GLU A CA 1
ATOM 1630 C C . GLU A 1 216 ? 14.334 9.350 34.249 1.00 73.38 216 GLU A C 1
ATOM 1632 O O . GLU A 1 216 ? 15.322 9.014 34.902 1.00 73.38 216 GLU A O 1
ATOM 1637 N N . ARG A 1 217 ? 14.389 10.366 33.374 1.00 75.06 217 ARG A N 1
ATOM 1638 C CA . ARG A 1 217 ? 15.586 11.209 33.193 1.00 75.06 217 ARG A CA 1
ATOM 1639 C C . ARG A 1 217 ? 15.859 12.068 34.426 1.00 75.06 217 ARG A C 1
ATOM 1641 O O . ARG A 1 217 ? 16.977 12.045 34.932 1.00 75.06 217 ARG A O 1
ATOM 1648 N N . LYS A 1 218 ? 14.834 12.749 34.950 1.00 77.00 218 LYS A N 1
ATOM 1649 C CA . LYS A 1 218 ? 14.948 13.552 36.179 1.00 77.00 218 LYS A CA 1
ATOM 1650 C C . LYS A 1 218 ? 15.334 12.700 37.385 1.00 77.00 218 LYS A C 1
ATOM 1652 O O . LYS A 1 218 ? 16.147 13.127 38.193 1.00 77.00 218 LYS A O 1
ATOM 1657 N N . GLU A 1 219 ? 14.801 11.487 37.500 1.00 79.12 219 GLU A N 1
ATOM 1658 C CA . GLU A 1 219 ? 15.170 10.569 38.581 1.00 79.12 219 GLU A CA 1
ATOM 1659 C C . GLU A 1 219 ? 16.636 10.116 38.474 1.00 79.12 219 GLU A C 1
ATOM 1661 O O . GLU A 1 219 ? 17.347 10.069 39.480 1.00 79.12 219 GLU A O 1
ATOM 1666 N N . GLY A 1 220 ? 17.125 9.868 37.254 1.00 76.88 220 GLY A N 1
ATOM 1667 C CA . GLY A 1 220 ? 18.541 9.603 36.995 1.00 76.88 220 GLY A CA 1
ATOM 1668 C C . GLY A 1 220 ? 19.447 10.776 37.380 1.00 76.88 220 GLY A C 1
ATOM 1669 O O . GLY A 1 220 ? 20.439 10.578 38.079 1.00 76.88 220 GLY A O 1
ATOM 1670 N N . GLU A 1 221 ? 19.081 11.995 36.983 1.00 82.25 221 GLU A N 1
ATOM 1671 C CA . GLU A 1 221 ? 19.819 13.223 37.313 1.00 82.25 221 GLU A CA 1
ATOM 1672 C C . GLU A 1 221 ? 19.870 13.477 38.826 1.00 82.25 221 GLU A C 1
ATOM 1674 O O . GLU A 1 221 ? 20.936 13.762 39.374 1.00 82.25 221 GLU A O 1
ATOM 1679 N N . VAL A 1 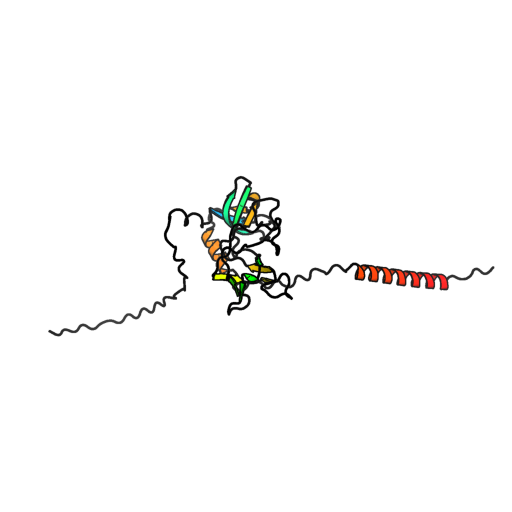222 ? 18.747 13.298 39.530 1.00 83.12 222 VAL A N 1
ATOM 1680 C CA . VAL A 1 222 ? 18.679 13.440 40.994 1.00 83.12 222 VAL A CA 1
ATOM 1681 C C . VAL A 1 222 ? 19.551 12.399 41.691 1.00 83.12 222 VAL A C 1
ATOM 1683 O O . VAL A 1 222 ? 20.229 12.717 42.671 1.00 83.12 222 VAL A O 1
ATOM 1686 N N . ARG A 1 223 ? 19.575 11.160 41.190 1.00 87.50 223 ARG A N 1
ATOM 1687 C CA . ARG A 1 223 ? 20.401 10.097 41.770 1.00 87.50 223 ARG A CA 1
ATOM 1688 C C . ARG A 1 223 ? 21.892 10.396 41.628 1.00 87.50 223 ARG A C 1
ATOM 1690 O O . ARG A 1 223 ? 22.628 10.222 42.596 1.00 87.50 223 ARG A O 1
ATOM 1697 N N . VAL A 1 224 ? 22.318 10.890 40.465 1.00 87.94 224 VAL A N 1
ATOM 1698 C CA . VAL A 1 224 ? 23.711 11.303 40.226 1.00 87.94 224 VAL A CA 1
ATOM 1699 C C . VAL A 1 224 ? 24.092 12.472 41.136 1.00 87.94 224 VAL A C 1
ATOM 1701 O O . VAL A 1 224 ? 25.102 12.399 41.833 1.00 87.94 224 VAL A O 1
ATOM 1704 N N . ALA A 1 225 ? 23.247 13.503 41.225 1.00 85.94 225 ALA A N 1
ATOM 1705 C CA . ALA A 1 225 ? 23.497 14.651 42.097 1.00 85.94 225 ALA A CA 1
ATOM 1706 C C . ALA A 1 225 ? 23.610 14.253 43.584 1.00 85.94 225 ALA A C 1
ATOM 1708 O O . ALA A 1 225 ? 24.422 14.809 44.327 1.00 85.94 225 ALA A O 1
ATOM 1709 N N . LEU A 1 226 ? 22.827 13.264 44.028 1.00 88.19 226 LEU A N 1
ATOM 1710 C CA . LEU A 1 226 ? 22.888 12.756 45.399 1.00 88.19 226 LEU A CA 1
ATOM 1711 C C . LEU A 1 226 ? 24.195 12.000 45.685 1.00 88.19 226 LEU A C 1
ATOM 1713 O O . LEU A 1 226 ? 24.744 12.124 46.783 1.00 88.19 226 LEU A O 1
ATOM 1717 N N . GLU A 1 227 ? 24.698 11.222 44.727 1.00 90.00 227 GLU A N 1
ATOM 1718 C CA . GLU A 1 227 ? 25.984 10.528 44.856 1.00 90.00 227 GLU A CA 1
ATOM 1719 C C . GLU A 1 227 ? 27.158 11.514 44.880 1.00 90.00 227 GLU A C 1
ATOM 1721 O O . GLU A 1 227 ? 28.042 11.395 45.732 1.00 90.00 227 GLU A O 1
ATOM 1726 N N . GLU A 1 228 ? 27.130 12.544 44.031 1.00 87.19 228 GLU A N 1
ATOM 1727 C CA . GLU A 1 228 ? 28.143 13.604 44.029 1.00 87.19 228 GLU A CA 1
ATOM 1728 C C . GLU A 1 228 ? 28.162 14.390 45.346 1.00 87.19 228 GLU A C 1
ATOM 1730 O O . GLU A 1 228 ? 29.237 14.633 45.905 1.00 87.19 228 GLU A O 1
ATOM 1735 N N . ALA A 1 229 ? 26.989 14.729 45.891 1.00 84.94 229 ALA A N 1
ATOM 1736 C CA . ALA A 1 229 ? 26.876 15.405 47.181 1.00 84.94 229 ALA A CA 1
ATOM 1737 C C . ALA A 1 229 ? 27.429 14.547 48.332 1.00 84.94 229 ALA A C 1
ATOM 1739 O O . ALA A 1 229 ? 28.150 15.051 49.196 1.00 84.94 229 ALA A O 1
ATOM 1740 N N . ARG A 1 230 ? 27.158 13.234 48.325 1.00 87.38 230 ARG A N 1
ATOM 1741 C CA . ARG A 1 230 ? 27.724 12.297 49.312 1.00 87.38 230 ARG A CA 1
ATOM 1742 C C . ARG A 1 230 ? 29.246 12.205 49.201 1.00 87.38 230 ARG A C 1
ATOM 1744 O O . ARG A 1 230 ? 29.930 12.234 50.221 1.00 87.38 230 ARG A O 1
ATOM 1751 N N . ALA A 1 231 ? 29.784 12.151 47.984 1.00 87.19 231 ALA A N 1
ATOM 1752 C CA . ALA A 1 231 ? 31.227 12.129 47.756 1.00 87.19 231 ALA A CA 1
ATOM 1753 C C . ALA A 1 231 ? 31.913 13.456 48.135 1.00 87.19 231 ALA A C 1
ATOM 1755 O O . ALA A 1 231 ? 33.068 13.464 48.558 1.00 87.19 231 ALA A O 1
ATOM 1756 N N . ALA A 1 232 ? 31.236 14.597 47.981 1.00 82.75 232 ALA A N 1
ATOM 1757 C CA . ALA A 1 232 ? 31.737 15.890 48.447 1.00 82.75 232 ALA A CA 1
ATOM 1758 C C . ALA A 1 232 ? 31.803 15.955 49.981 1.00 82.75 232 ALA A C 1
ATOM 1760 O O . ALA A 1 232 ? 32.836 16.346 50.520 1.00 82.75 232 ALA A O 1
ATOM 1761 N N . LEU A 1 233 ? 30.758 15.490 50.670 1.00 82.38 233 LEU A N 1
ATOM 1762 C CA . LEU A 1 233 ? 30.717 15.467 52.132 1.00 82.38 233 LEU A CA 1
ATOM 1763 C C . LEU A 1 233 ? 31.823 14.586 52.726 1.00 82.38 233 LEU A C 1
ATOM 1765 O O . LEU A 1 233 ? 32.486 14.981 53.680 1.00 82.38 233 LEU A O 1
ATOM 1769 N N . GLU A 1 234 ? 32.067 13.413 52.139 1.00 82.56 234 GLU A N 1
ATOM 1770 C CA . GLU A 1 234 ? 33.137 12.529 52.613 1.00 82.56 234 GLU A CA 1
ATOM 1771 C C . GLU A 1 234 ? 34.529 13.142 52.377 1.00 82.56 234 GLU A C 1
ATOM 1773 O O . GLU A 1 234 ? 35.418 13.012 53.215 1.00 82.56 234 GLU A O 1
ATOM 1778 N N . ARG A 1 235 ? 34.714 13.900 51.286 1.00 80.31 235 ARG A N 1
ATOM 1779 C CA . ARG A 1 235 ? 35.956 14.658 51.049 1.00 80.31 235 ARG A CA 1
ATOM 1780 C C . ARG A 1 235 ? 36.160 15.785 52.058 1.00 80.31 235 ARG A C 1
ATOM 1782 O O . ARG A 1 235 ? 37.293 16.009 52.474 1.00 80.31 235 ARG A O 1
ATOM 1789 N N . GLU A 1 236 ? 35.099 16.484 52.453 1.00 74.75 236 GLU A N 1
ATOM 1790 C CA . GLU A 1 236 ? 35.188 17.499 53.511 1.00 74.75 236 GLU A CA 1
ATOM 1791 C C . GLU A 1 236 ? 35.472 16.877 54.876 1.00 74.75 236 GLU A C 1
ATOM 1793 O O . GLU A 1 236 ? 36.273 17.415 55.633 1.00 74.75 236 GLU A O 1
ATOM 1798 N N . ARG A 1 237 ? 34.893 15.710 55.168 1.00 71.88 237 ARG A N 1
ATOM 1799 C CA . ARG A 1 237 ? 35.112 14.985 56.424 1.00 71.88 237 ARG A CA 1
ATOM 1800 C C . ARG A 1 237 ? 36.563 14.527 56.620 1.00 71.88 237 ARG A C 1
ATOM 1802 O O . ARG A 1 237 ? 37.011 14.417 57.756 1.00 71.88 237 ARG A O 1
ATOM 1809 N N . ILE A 1 238 ? 37.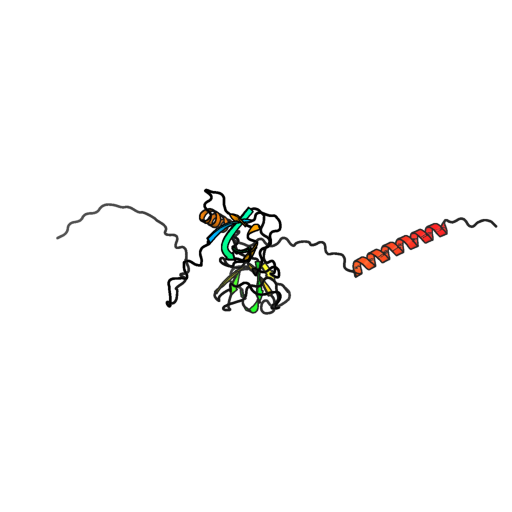280 14.251 55.532 1.00 71.88 238 ILE A N 1
ATOM 1810 C CA . ILE A 1 238 ? 38.685 13.807 55.551 1.00 71.88 238 ILE A CA 1
ATOM 1811 C C . ILE A 1 238 ? 39.660 15.001 55.526 1.00 71.88 238 ILE A C 1
ATOM 1813 O O . ILE A 1 238 ? 40.864 14.822 55.698 1.00 71.88 238 ILE A O 1
ATOM 1817 N N . ARG A 1 239 ? 39.180 16.237 55.334 1.00 67.50 239 ARG A N 1
ATOM 1818 C CA . ARG A 1 239 ? 40.053 17.415 55.349 1.00 67.50 239 ARG A CA 1
ATOM 1819 C C . ARG A 1 239 ? 40.543 17.664 56.780 1.00 67.50 239 ARG A C 1
ATOM 1821 O O . ARG A 1 239 ? 39.759 18.040 57.644 1.00 67.50 239 ARG A O 1
ATOM 1828 N N . GLU A 1 240 ? 41.841 17.468 57.009 1.00 65.44 240 GLU A N 1
ATOM 1829 C CA . GLU A 1 240 ? 42.491 17.805 58.277 1.00 65.44 240 GLU A CA 1
ATOM 1830 C C . GLU A 1 240 ? 42.310 19.296 58.584 1.00 65.44 240 GLU A C 1
ATOM 1832 O O . GLU A 1 240 ? 42.566 20.168 57.745 1.00 65.44 240 GLU A O 1
ATOM 1837 N N . THR A 1 241 ? 41.821 19.582 59.790 1.00 62.97 241 THR A N 1
ATOM 1838 C CA . THR A 1 241 ? 41.731 20.936 60.332 1.00 62.97 241 THR A CA 1
ATOM 1839 C C . THR A 1 241 ? 43.151 21.492 60.452 1.00 62.97 241 THR A C 1
ATOM 1841 O O . THR A 1 241 ? 43.985 20.828 61.065 1.00 62.97 241 THR A O 1
ATOM 1844 N N . PRO A 1 242 ? 43.465 22.675 59.898 1.00 62.72 242 PRO A N 1
ATOM 1845 C CA . PRO A 1 242 ? 44.759 23.294 60.142 1.00 62.72 242 PRO A CA 1
ATOM 1846 C C . PRO A 1 242 ? 44.899 23.578 61.641 1.00 62.72 242 PRO A C 1
ATOM 1848 O O . PRO A 1 242 ? 44.057 24.285 62.203 1.00 62.72 242 PRO A O 1
ATOM 1851 N N . ASP A 1 243 ? 45.933 23.024 62.276 1.00 58.31 243 ASP A N 1
ATOM 1852 C CA . ASP A 1 243 ? 46.347 23.442 63.615 1.00 58.31 243 ASP A CA 1
ATOM 1853 C C . ASP A 1 243 ? 46.762 24.921 63.533 1.00 58.31 243 ASP A C 1
ATOM 1855 O O . ASP A 1 243 ? 47.675 25.279 62.783 1.00 58.31 243 ASP A O 1
ATOM 1859 N N . PHE A 1 244 ? 46.021 25.777 64.241 1.00 52.38 244 PHE A N 1
ATOM 1860 C CA . PHE A 1 244 ? 46.325 27.201 64.405 1.00 52.38 244 PHE A CA 1
ATOM 1861 C C . PHE A 1 244 ? 47.409 27.419 65.461 1.00 52.38 244 PHE A C 1
ATOM 1863 O O . PHE A 1 244 ? 47.349 26.748 66.517 1.00 52.38 244 PHE A O 1
#

Secondary structure (DSSP, 8-state):
----------------------------S--SSSTTSSS-SEEEEE-STT--EESSSSTTPPEEE-PPTT-EEEEEEE-TTSEEEEE-TT--EEEEEGGGEEE-SSTTEEEE-SSSEEPBSSS--STTSPPPS-EE-TT-EEEEEEESSTTS-GGGSEEEEEPPTT--EEEEGGGEEEPPTT--HHHHHHHHHHTS-SS-----------PPPHHHHHHHHHHHHHHHHHHHHHHHHTSPPPP-

pLDDT: mean 80.17, std 23.68, range [26.91, 98.38]

Foldseek 3Di:
DDDDDDDDDDDDPDDPPPDPDPDPDDDDDDPDPDVVQLAFPAKWWFADAQFFWFLDQDPLTAGFDGDGGRFIWGFRDQDPSQKTWIAGQQATFWKFQLLQWDDDPDPQKTFGQAAFTFTWSDFDPDPSTDGRPDGDGGGDIWGFQDWPCVPDDSNGTMTTTRDDPSGITMGGNVRIDGDDPPDDSVVVSVVSNVPDDPHDPNPPPPPPPPDDDPVSVVVVVVVVVVVVVVVVVVVVVPDDDDDD